Protein AF-A0A9N9W2A9-F1 (afdb_monomer)

Solvent-accessible surface area (backbone atoms only — not comparable to full-atom values): 16210 Å² total; per-residue (Å²): 138,55,57,90,76,19,47,46,74,49,78,72,91,38,49,33,61,56,49,55,49,39,59,71,78,37,42,78,48,48,28,57,29,32,30,42,36,40,56,45,38,94,57,58,57,94,79,53,94,74,70,31,28,22,49,67,64,51,52,40,52,51,58,56,51,30,75,50,33,36,30,42,34,38,40,35,41,53,91,74,48,67,74,44,49,68,45,56,53,73,22,17,86,48,24,30,32,45,32,45,33,38,42,89,60,91,83,65,74,48,45,58,42,38,72,54,24,45,51,50,56,75,50,33,89,52,37,28,33,41,33,39,25,38,48,43,68,57,54,51,48,49,35,26,61,66,70,68,66,55,75,92,80,65,85,84,72,82,38,31,64,71,33,45,32,72,43,40,63,29,29,35,41,34,39,35,30,53,56,58,64,53,62,51,85,45,24,77,39,38,64,52,48,80,64,48,78,53,80,75,55,67,68,35,62,67,53,45,51,52,33,43,48,40,54,52,49,48,26,44,71,72,20,88,71,43,44,61,42,35,36,31,44,32,41,36,38,62,39,37,39,72,87,66,40,67,41,75,51,72,49,71,50,31,41,34,68,51,85,101,48,74,44,78,53,71,83,88,56,82,82,74,63,85,79,72,73,51,66,68,56,56,60,54,54,54,50,54,54,53,54,54,57,68,71,76,114

Secondary structure (DSSP, 8-state):
--GGGTEEE--SS-HHHHHHHHHHH-HHHHTT--EEEEE--SS--TT-TT--S--HHHHHHHHHH-S--SEEEEES--GGGGGGHHHHHHTTTT--EEEE-----TT---PPPHHHHHHHHHH-TT--EEEEEEEHHHHHHHHHHHHT---TTS--PPPHHHHHTT-TT--EEEEEEE--SS-BTTBS--PPPTTS-SPPPPP-HHHHHHHHHHHHHHHHHH-TT----EEEEEEEEEEEEGGGEEEEEEEEEEEEEETTEEEEES-SS----S----HHHHHHHHHHHHHHHTT--

Sequence (297 aa):
MDLGSGTVNFYGSCPGGLMKKLLRENFEQVQKIKSLQTTYAKDALYGCLYGCGGDLSIANNFISAIDSLDKLSINNFEKDVSMLWPVIYRHAQSLKSLSLHSTPEYYNFITVTPAIARRIVAGFPHLTHLTVDISAREAERLFEEATGSSDRGQPQESTAIDELVKMDRLKEIRLAVNLDDKASAFAGENKYDVMGSKSFPNVNVENTLVLARAIFNKFREVSAQSSLEKVAIRFSRHCFSDRFQYDIVMTTISVVKDGPDFKTEGDGRWDWDPERVSMGLWNQIVQADSEITRRAD

pLDDT: mean 74.16, std 19.87, range [29.28, 97.88]

Organism: NCBI:txid160324

Radius of gyration: 20.64 Å; Cα contacts (8 Å, |Δi|>4): 521; chains: 1; bounding box: 42×66×55 Å

Structure (mmCIF, N/CA/C/O backbone):
data_AF-A0A9N9W2A9-F1
#
_entry.id   AF-A0A9N9W2A9-F1
#
loop_
_atom_site.group_PDB
_atom_site.id
_atom_site.type_symbol
_atom_site.label_atom_id
_atom_site.label_alt_id
_atom_site.label_comp_id
_atom_site.label_asym_id
_atom_site.label_entity_id
_atom_site.label_seq_id
_atom_site.pdbx_PDB_ins_code
_atom_site.Cartn_x
_atom_site.Cartn_y
_atom_site.Cartn_z
_atom_site.occupancy
_atom_site.B_iso_or_equiv
_atom_site.auth_seq_id
_atom_site.auth_comp_id
_atom_site.auth_asym_id
_atom_site.auth_atom_id
_atom_site.pdbx_PDB_model_num
ATOM 1 N N . MET A 1 1 ? 6.982 -12.035 20.136 1.00 59.03 1 MET A N 1
ATOM 2 C CA . MET A 1 1 ? 5.796 -11.252 19.734 1.00 59.03 1 MET A CA 1
ATOM 3 C C . MET A 1 1 ? 5.212 -10.643 20.993 1.00 59.03 1 MET A C 1
ATOM 5 O O . MET A 1 1 ? 4.862 -11.404 21.886 1.00 59.03 1 MET A O 1
ATOM 9 N N . ASP A 1 2 ? 5.192 -9.316 21.101 1.00 64.75 2 ASP A N 1
ATOM 10 C CA . ASP A 1 2 ? 4.672 -8.607 22.276 1.00 64.75 2 ASP A CA 1
ATOM 11 C C . ASP A 1 2 ? 3.281 -8.032 21.975 1.00 64.75 2 ASP A C 1
ATOM 13 O O . ASP A 1 2 ? 3.154 -6.997 21.320 1.00 64.75 2 ASP A O 1
ATOM 17 N N . LEU A 1 3 ? 2.236 -8.715 22.451 1.00 70.38 3 LEU A N 1
ATOM 18 C CA . LEU A 1 3 ? 0.846 -8.266 22.309 1.00 70.38 3 LEU A CA 1
ATOM 19 C C . LEU A 1 3 ? 0.540 -7.027 23.164 1.00 70.38 3 LEU A C 1
A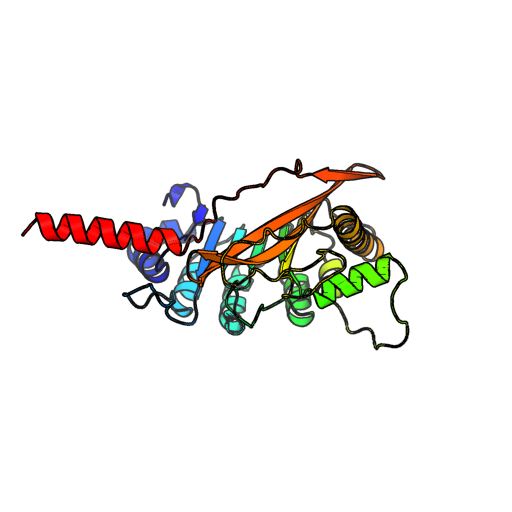TOM 21 O O . LEU A 1 3 ? -0.384 -6.286 22.838 1.00 70.38 3 LEU A O 1
ATOM 25 N N . GLY A 1 4 ? 1.312 -6.781 24.231 1.00 60.41 4 GLY A N 1
ATOM 26 C CA . GLY A 1 4 ? 1.120 -5.638 25.127 1.00 60.41 4 GLY A CA 1
ATOM 27 C C . GLY A 1 4 ? 1.387 -4.298 24.442 1.00 60.41 4 GLY A C 1
ATOM 28 O O . GLY A 1 4 ? 0.799 -3.286 24.813 1.00 60.41 4 GLY A O 1
ATOM 29 N N . SER A 1 5 ? 2.202 -4.308 23.383 1.00 72.50 5 SER A N 1
ATOM 30 C CA . SER A 1 5 ? 2.467 -3.145 22.529 1.00 72.50 5 SER A CA 1
ATOM 31 C C . SER A 1 5 ? 1.292 -2.756 21.615 1.00 72.50 5 SER A C 1
ATOM 33 O O . SER A 1 5 ? 1.337 -1.716 20.957 1.00 72.50 5 SER A O 1
ATOM 35 N N . GLY A 1 6 ? 0.268 -3.613 21.495 1.00 79.62 6 GLY A N 1
ATOM 36 C CA . GLY A 1 6 ? -0.809 -3.463 20.515 1.00 79.62 6 GLY A CA 1
ATOM 37 C C . GLY A 1 6 ? -0.354 -3.614 19.056 1.00 79.62 6 GLY A C 1
ATOM 38 O O . GLY A 1 6 ? -1.163 -3.413 18.152 1.00 79.62 6 GLY A O 1
ATOM 39 N N . THR A 1 7 ? 0.911 -3.966 18.801 1.00 84.56 7 THR A N 1
ATOM 40 C CA . THR A 1 7 ? 1.465 -4.166 17.458 1.00 84.56 7 THR A CA 1
ATOM 41 C C . THR A 1 7 ? 1.845 -5.623 17.258 1.00 84.56 7 THR A C 1
ATOM 43 O O . THR A 1 7 ? 2.655 -6.184 17.992 1.00 84.56 7 THR A O 1
ATOM 46 N N . VAL A 1 8 ? 1.273 -6.241 16.231 1.00 81.81 8 VAL A N 1
ATOM 47 C CA . VAL A 1 8 ? 1.511 -7.640 15.892 1.00 81.81 8 VAL A CA 1
ATOM 48 C C . VAL A 1 8 ? 1.980 -7.739 14.457 1.00 81.81 8 VAL A C 1
ATOM 50 O O . VAL A 1 8 ? 1.336 -7.224 13.546 1.00 81.81 8 VAL A O 1
ATOM 53 N N . ASN A 1 9 ? 3.101 -8.428 14.271 1.00 81.00 9 ASN A N 1
ATOM 54 C CA . ASN A 1 9 ? 3.661 -8.691 12.961 1.00 81.00 9 ASN A CA 1
ATOM 55 C C . ASN A 1 9 ? 3.896 -10.186 12.780 1.00 81.00 9 ASN A C 1
ATOM 57 O O . ASN A 1 9 ? 4.639 -10.808 13.544 1.00 81.00 9 ASN A O 1
ATOM 61 N N . PHE A 1 10 ? 3.239 -10.753 11.778 1.00 77.62 10 PHE A N 1
ATOM 62 C CA . PHE A 1 10 ? 3.426 -12.130 11.365 1.00 77.62 10 PHE A CA 1
ATOM 63 C C . PHE A 1 10 ? 4.364 -12.174 10.148 1.00 77.62 10 PHE A C 1
ATOM 65 O O . PHE A 1 10 ? 3.904 -12.283 9.010 1.00 77.62 10 PHE A O 1
ATOM 72 N N . TYR A 1 11 ? 5.675 -12.089 10.403 1.00 62.94 11 TYR A N 1
ATOM 73 C CA . TYR A 1 11 ? 6.714 -12.411 9.420 1.00 62.94 11 TYR A CA 1
ATOM 74 C C . TYR A 1 11 ? 7.122 -13.880 9.537 1.00 62.94 11 TYR A C 1
ATOM 76 O O . TYR A 1 11 ? 7.295 -14.397 10.642 1.00 62.94 11 TYR A O 1
ATOM 84 N N . GLY A 1 12 ? 7.344 -14.533 8.399 1.00 57.00 12 GLY A N 1
ATOM 85 C CA . GLY A 1 12 ? 7.853 -15.899 8.368 1.00 57.00 12 GLY A CA 1
ATOM 86 C C . GLY A 1 12 ? 6.776 -16.976 8.472 1.00 57.00 12 GLY A C 1
ATOM 87 O O . GLY A 1 12 ? 5.570 -16.732 8.434 1.00 57.00 12 GLY A O 1
ATOM 88 N N . SER A 1 13 ? 7.256 -18.211 8.484 1.00 52.03 13 SER A N 1
ATOM 89 C CA . SER A 1 13 ? 6.518 -19.392 8.086 1.00 52.03 13 SER A CA 1
ATOM 90 C C . SER A 1 13 ? 5.324 -19.706 8.986 1.00 52.03 13 SER A C 1
ATOM 92 O O . SER A 1 13 ? 5.441 -19.977 10.178 1.00 52.03 13 SER A O 1
ATOM 94 N N . CYS A 1 14 ? 4.162 -19.767 8.332 1.00 62.81 14 CYS A N 1
ATOM 95 C CA . CYS A 1 14 ? 2.970 -20.446 8.810 1.00 62.81 14 CYS A CA 1
ATOM 96 C C . CYS A 1 14 ? 2.126 -19.665 9.883 1.00 62.81 14 CYS A C 1
ATOM 98 O O . CYS A 1 14 ? 1.808 -20.191 10.956 1.00 62.81 14 CYS A O 1
ATOM 100 N N . PRO A 1 15 ? 1.674 -18.417 9.595 1.00 74.50 15 PRO A N 1
ATOM 101 C CA . PRO A 1 15 ? 1.038 -17.508 10.569 1.00 74.50 15 PRO A CA 1
ATOM 102 C C . PRO A 1 15 ? -0.313 -17.987 11.122 1.00 74.50 15 PRO A C 1
ATOM 104 O O . PRO A 1 15 ? -0.688 -17.633 12.242 1.00 74.50 15 PRO A O 1
ATOM 107 N N . GLY A 1 16 ? -1.031 -18.839 10.383 1.00 80.00 16 GLY A N 1
ATOM 108 C CA . GLY A 1 16 ? -2.336 -19.356 10.804 1.00 80.00 16 GLY A CA 1
ATOM 109 C C . GLY A 1 16 ? -2.290 -20.172 12.102 1.00 80.00 16 GLY A C 1
ATOM 110 O O . GLY A 1 16 ? -3.216 -20.094 12.910 1.00 80.00 16 GLY A O 1
ATOM 111 N N . GLY A 1 17 ? -1.209 -20.921 12.347 1.00 80.75 17 GLY A N 1
ATOM 112 C CA . GLY A 1 17 ? -1.042 -21.684 13.588 1.00 80.75 17 GLY A CA 1
ATOM 113 C C . GLY A 1 17 ? -0.926 -20.772 14.810 1.00 80.75 17 GLY A C 1
ATOM 114 O O . GLY A 1 17 ? -1.617 -20.972 15.812 1.00 80.75 17 GLY A O 1
ATOM 115 N N . LEU A 1 18 ? -0.115 -19.716 14.697 1.00 84.06 18 LEU A N 1
ATOM 116 C CA . LEU A 1 18 ? 0.056 -18.733 15.762 1.00 84.06 18 LEU A CA 1
ATOM 117 C C . LEU A 1 18 ? -1.226 -17.924 15.992 1.00 84.06 18 LEU A C 1
ATOM 119 O O . LEU A 1 18 ? -1.635 -17.763 17.137 1.00 84.06 18 LEU A O 1
ATOM 123 N N . MET A 1 19 ? -1.909 -17.490 14.929 1.00 88.50 19 MET A N 1
ATOM 124 C CA . MET A 1 19 ? -3.212 -16.822 15.034 1.00 88.50 19 MET A CA 1
ATOM 125 C C . MET A 1 19 ? -4.248 -17.683 15.770 1.00 88.50 19 MET A C 1
ATOM 127 O O . MET A 1 19 ? -4.900 -17.201 16.694 1.00 88.50 19 MET A O 1
ATOM 131 N N . LYS A 1 20 ? -4.367 -18.972 15.416 1.00 88.69 20 LYS A N 1
ATOM 132 C CA . LYS A 1 20 ? -5.247 -19.931 16.110 1.00 88.69 20 LYS A CA 1
ATOM 133 C C . LYS A 1 20 ? -4.905 -20.050 17.594 1.00 88.69 20 LYS A C 1
ATOM 135 O O . LYS A 1 20 ? -5.808 -20.056 18.428 1.00 88.69 20 LYS A O 1
ATOM 140 N N . LYS A 1 21 ? -3.613 -20.157 17.919 1.00 88.38 21 LYS A N 1
ATOM 141 C CA . LYS A 1 21 ? -3.137 -20.255 19.303 1.00 88.38 21 LYS A CA 1
ATOM 142 C C . LYS A 1 21 ? -3.491 -18.998 20.098 1.00 88.38 21 LYS A C 1
ATOM 144 O O . LYS A 1 21 ? -4.097 -19.101 21.157 1.00 88.38 21 LYS A O 1
ATOM 149 N N . LEU A 1 22 ? -3.200 -17.822 19.546 1.00 90.44 22 LEU A N 1
ATOM 150 C CA . LEU A 1 22 ? -3.491 -16.529 20.165 1.00 90.44 22 LEU A CA 1
ATOM 151 C C . LEU A 1 22 ? -4.988 -16.308 20.402 1.00 90.44 22 LEU A C 1
ATOM 153 O O . LEU A 1 22 ? -5.369 -15.836 21.469 1.00 90.44 22 LEU A O 1
ATOM 157 N N . LEU A 1 23 ? -5.843 -16.704 19.456 1.00 92.00 23 LEU A N 1
ATOM 158 C CA . LEU A 1 23 ? -7.298 -16.647 19.634 1.00 92.00 23 LEU A CA 1
ATOM 159 C C . LEU A 1 23 ? -7.790 -17.526 20.788 1.00 92.00 23 LEU A C 1
ATOM 161 O O . LEU A 1 23 ? -8.781 -17.188 21.424 1.00 92.00 23 LEU A O 1
ATOM 165 N N . ARG A 1 24 ? -7.117 -18.650 21.053 1.00 93.12 24 ARG A N 1
ATOM 166 C CA . ARG A 1 24 ? -7.485 -19.578 22.128 1.00 93.12 24 ARG A CA 1
ATOM 167 C C . ARG A 1 24 ? -6.932 -19.148 23.483 1.00 93.12 24 ARG A C 1
ATOM 169 O O . ARG A 1 24 ? -7.632 -19.245 24.482 1.00 93.12 24 ARG A O 1
ATOM 176 N N . GLU A 1 25 ? -5.671 -18.735 23.517 1.00 93.06 25 GLU A N 1
ATOM 177 C CA . GLU A 1 25 ? -4.908 -18.565 24.758 1.00 93.06 25 GLU A CA 1
ATOM 178 C C . GLU A 1 25 ? -4.824 -17.101 25.213 1.00 93.06 25 GLU A C 1
ATOM 180 O O . GLU A 1 25 ? -4.606 -16.834 26.391 1.00 93.06 25 GLU A O 1
ATOM 185 N N . ASN A 1 26 ? -5.012 -16.138 24.305 1.00 93.75 26 ASN A N 1
ATOM 186 C CA . ASN A 1 26 ? -4.792 -14.714 24.565 1.00 93.75 26 ASN A CA 1
ATOM 187 C C . ASN A 1 26 ? -5.879 -13.823 23.939 1.00 93.75 26 ASN A C 1
ATOM 189 O O . ASN A 1 26 ? -5.587 -12.705 23.512 1.00 93.75 26 ASN A O 1
ATOM 193 N N . PHE A 1 27 ? -7.128 -14.297 23.891 1.00 94.25 27 PHE A N 1
ATOM 194 C CA . PHE A 1 27 ? -8.235 -13.612 23.213 1.00 94.25 27 PHE A CA 1
ATOM 195 C C . PHE A 1 27 ? -8.391 -12.137 23.624 1.00 94.25 27 PHE A C 1
ATOM 197 O O . PHE A 1 27 ? -8.423 -11.262 22.764 1.00 94.25 27 PHE A O 1
ATOM 204 N N . GLU A 1 28 ? -8.373 -11.835 24.927 1.00 93.94 28 GLU A N 1
ATOM 205 C CA . GLU A 1 28 ? -8.491 -10.455 25.430 1.00 93.94 28 GLU A CA 1
ATOM 206 C C . GLU A 1 28 ? -7.363 -9.527 24.950 1.00 93.94 28 GLU A C 1
ATOM 208 O O . GLU A 1 28 ? -7.552 -8.317 24.839 1.00 93.94 28 GLU A O 1
ATOM 213 N N . GLN A 1 29 ? -6.171 -10.071 24.684 1.00 92.44 29 GLN A N 1
ATOM 214 C CA . GLN A 1 29 ? -5.055 -9.299 24.134 1.00 92.44 29 GLN A CA 1
ATOM 215 C C . GLN A 1 29 ? -5.186 -9.133 22.620 1.00 92.44 29 GLN A C 1
ATOM 217 O O . GLN A 1 29 ? -4.851 -8.075 22.096 1.00 92.44 29 GLN A O 1
ATOM 222 N N . VAL A 1 30 ? -5.727 -10.138 21.919 1.00 94.50 30 VAL A N 1
ATOM 223 C CA . VAL A 1 30 ? -6.055 -10.030 20.488 1.00 94.50 30 VAL A CA 1
ATOM 224 C C . VAL A 1 30 ? -7.047 -8.890 20.251 1.00 94.50 30 VAL A C 1
ATOM 226 O O . VAL A 1 30 ? -6.826 -8.071 19.362 1.00 94.50 30 VAL A O 1
ATOM 229 N N . GLN A 1 31 ? -8.072 -8.760 21.096 1.00 95.19 31 GLN A N 1
ATOM 230 C CA . GLN A 1 31 ? -9.051 -7.667 21.018 1.00 95.19 31 GLN A CA 1
ATOM 231 C C . GLN A 1 31 ? -8.417 -6.267 21.076 1.00 95.19 31 GLN A C 1
ATOM 233 O O . GLN A 1 31 ? -8.925 -5.326 20.465 1.00 95.19 31 GLN A O 1
ATOM 238 N N . LYS A 1 32 ? -7.276 -6.138 21.768 1.00 95.19 32 LYS A N 1
ATOM 239 C CA . LYS A 1 32 ? -6.561 -4.875 22.006 1.00 95.19 32 LYS A CA 1
ATOM 240 C C . LYS A 1 32 ? -5.516 -4.538 20.938 1.00 95.19 32 LYS A C 1
ATOM 242 O O . LYS A 1 32 ? -4.898 -3.477 21.028 1.00 95.19 32 LYS A O 1
ATOM 247 N N . ILE A 1 33 ? -5.307 -5.395 19.935 1.00 95.31 33 ILE A N 1
ATOM 248 C CA . ILE A 1 33 ? -4.370 -5.120 18.837 1.00 95.31 33 ILE A CA 1
ATOM 249 C C . ILE A 1 33 ? -4.811 -3.851 18.093 1.00 95.31 33 ILE A C 1
ATOM 251 O O . ILE A 1 33 ? -5.959 -3.715 17.685 1.00 95.31 33 ILE A O 1
ATOM 255 N N . LYS A 1 34 ? -3.875 -2.923 17.887 1.00 95.19 34 LYS A N 1
ATOM 256 C CA . LYS A 1 34 ? -4.067 -1.670 17.142 1.00 95.19 34 LYS A CA 1
ATOM 257 C C . LYS A 1 34 ? -3.354 -1.651 15.801 1.00 95.19 34 LYS A C 1
ATOM 259 O O . LYS A 1 34 ? -3.806 -0.963 14.889 1.00 95.19 34 LYS A O 1
ATOM 264 N N . SER A 1 35 ? -2.279 -2.414 15.659 1.00 94.62 35 SER A N 1
ATOM 265 C CA . SER A 1 35 ? -1.526 -2.533 14.418 1.00 94.62 35 SER A CA 1
ATOM 266 C C . SER A 1 35 ? -1.301 -3.999 14.096 1.00 94.62 35 SER A C 1
ATOM 268 O O . SER A 1 35 ? -0.701 -4.719 14.890 1.00 94.62 35 SER A O 1
ATOM 270 N N . LEU A 1 36 ? -1.759 -4.432 12.927 1.00 91.94 36 LEU A N 1
ATOM 271 C CA . LEU A 1 36 ? -1.596 -5.797 12.448 1.00 91.94 36 LEU A CA 1
ATOM 272 C C . LEU A 1 36 ? -0.890 -5.784 11.099 1.00 91.94 36 LEU A C 1
ATOM 274 O O . LEU A 1 36 ? -1.379 -5.178 10.150 1.00 91.94 36 LEU A O 1
ATOM 278 N N . GLN A 1 37 ? 0.217 -6.509 11.012 1.00 88.62 37 GLN A N 1
ATOM 279 C CA . GLN A 1 37 ? 0.820 -6.910 9.753 1.00 88.62 37 GLN A CA 1
ATOM 280 C C . GLN A 1 37 ? 0.779 -8.425 9.623 1.00 88.62 37 GLN A C 1
ATOM 282 O O . GLN A 1 37 ? 1.097 -9.161 10.561 1.00 88.62 37 GLN A O 1
ATOM 287 N N . THR A 1 38 ? 0.360 -8.897 8.459 1.00 83.12 38 THR A N 1
ATOM 288 C CA . THR A 1 38 ? 0.141 -10.315 8.216 1.00 83.12 38 THR A CA 1
ATOM 289 C C . THR A 1 38 ? 0.341 -10.666 6.753 1.00 83.12 38 THR A C 1
ATOM 291 O O . THR A 1 38 ? 0.241 -9.807 5.886 1.00 83.12 38 THR A O 1
ATOM 294 N N . THR A 1 39 ? 0.649 -11.933 6.497 1.00 75.81 39 THR A N 1
ATOM 295 C CA . THR A 1 39 ? 0.890 -12.487 5.167 1.00 75.81 39 THR A CA 1
ATOM 296 C C . THR A 1 39 ? 0.005 -13.710 4.994 1.00 75.81 39 THR A C 1
ATOM 298 O O . THR A 1 39 ? -0.109 -14.520 5.918 1.00 75.81 39 THR A O 1
ATOM 301 N N . TYR A 1 40 ? -0.587 -13.872 3.815 1.00 70.88 40 TYR A N 1
ATOM 302 C CA . TYR A 1 40 ? -1.332 -15.076 3.454 1.00 70.88 40 TYR A CA 1
ATOM 303 C C . TYR A 1 40 ? -0.743 -15.688 2.186 1.00 70.88 40 TYR A C 1
ATOM 305 O O . TYR A 1 40 ? -0.067 -15.021 1.418 1.00 70.88 40 TYR A O 1
ATOM 313 N N . ALA A 1 41 ? -0.944 -16.979 1.991 1.00 60.25 41 ALA A N 1
ATOM 314 C CA . ALA A 1 41 ? -0.648 -17.636 0.727 1.00 60.25 41 ALA A CA 1
ATOM 315 C C . ALA A 1 41 ? -1.817 -18.576 0.479 1.00 60.25 41 ALA A C 1
ATOM 317 O O . ALA A 1 41 ? -2.196 -19.326 1.389 1.00 60.25 41 ALA A O 1
ATOM 318 N N . LYS A 1 42 ? -2.441 -18.470 -0.695 1.00 57.03 42 LYS A N 1
ATOM 319 C CA . LYS A 1 42 ? -3.548 -19.353 -1.067 1.00 57.03 42 LYS A CA 1
ATOM 320 C C . LYS A 1 42 ? -3.072 -20.796 -1.182 1.00 57.03 42 LYS A C 1
ATOM 322 O O . LYS A 1 42 ? -3.715 -21.703 -0.655 1.00 57.03 42 LYS A O 1
ATOM 327 N N . ASP A 1 43 ? -1.927 -20.975 -1.825 1.00 54.41 43 ASP A N 1
ATOM 328 C CA . ASP A 1 43 ? -1.282 -22.265 -1.971 1.00 54.41 43 ASP A CA 1
ATOM 329 C C . ASP A 1 43 ? -0.242 -22.453 -0.864 1.00 54.41 43 ASP A C 1
ATOM 331 O O . ASP A 1 43 ? 0.375 -21.503 -0.375 1.00 54.41 43 ASP A O 1
ATOM 335 N N . ALA A 1 44 ? -0.052 -23.699 -0.424 1.00 52.56 44 ALA A N 1
ATOM 336 C CA . ALA A 1 44 ? 1.082 -24.021 0.425 1.00 52.56 44 ALA A CA 1
ATOM 337 C C . ALA A 1 44 ? 2.348 -23.727 -0.385 1.00 52.56 44 ALA A C 1
ATOM 339 O O . ALA A 1 44 ? 2.729 -24.526 -1.237 1.00 52.56 44 ALA A O 1
ATOM 340 N N . LEU A 1 45 ? 2.963 -22.566 -0.137 1.00 50.44 45 LEU A N 1
ATOM 341 C CA . LEU A 1 45 ? 4.286 -22.212 -0.641 1.00 50.44 45 LEU A CA 1
ATOM 342 C C . LEU A 1 45 ? 5.175 -23.458 -0.598 1.00 50.44 45 LEU A C 1
ATOM 344 O O . LEU A 1 45 ? 5.316 -24.061 0.475 1.00 50.44 45 LEU A O 1
ATOM 348 N N . TYR A 1 46 ? 5.731 -23.846 -1.751 1.00 40.31 46 TYR A N 1
ATOM 349 C CA . TYR A 1 46 ? 6.722 -24.917 -1.876 1.00 40.31 46 TYR A CA 1
ATOM 350 C C . TYR A 1 46 ? 7.852 -24.640 -0.866 1.00 40.31 46 TYR A C 1
ATOM 352 O O . TYR A 1 46 ? 8.736 -23.831 -1.126 1.00 40.31 46 TYR A O 1
ATOM 360 N N . GLY A 1 47 ? 7.778 -25.240 0.329 1.00 45.81 47 GLY A N 1
ATOM 361 C CA . GLY A 1 47 ? 8.701 -24.953 1.435 1.00 45.81 47 GLY A CA 1
ATOM 362 C C . GLY A 1 47 ? 8.112 -24.959 2.855 1.00 45.81 47 GLY A C 1
ATOM 363 O O . GLY A 1 47 ? 8.803 -25.416 3.762 1.00 45.81 47 GLY A O 1
ATOM 364 N N . CYS A 1 48 ? 6.853 -24.556 3.110 1.00 46.34 48 CYS A N 1
ATOM 365 C CA . CYS A 1 48 ? 6.247 -24.831 4.437 1.00 46.34 48 CYS A CA 1
ATOM 366 C C . CYS A 1 48 ? 5.762 -26.295 4.404 1.00 46.34 48 CYS A C 1
ATOM 368 O O . CYS A 1 48 ? 4.638 -26.581 3.990 1.00 46.34 48 CYS A O 1
ATOM 370 N N . LEU A 1 49 ? 6.595 -27.216 4.901 1.00 40.88 49 LEU A N 1
ATOM 371 C CA . LEU A 1 49 ? 6.311 -28.655 5.077 1.00 40.88 49 LEU A CA 1
ATOM 372 C C . LEU A 1 49 ? 5.050 -28.974 5.920 1.00 40.88 49 LEU A C 1
ATOM 374 O O . LEU A 1 49 ? 4.705 -30.139 6.084 1.00 40.88 49 LEU A O 1
ATOM 378 N N . TYR A 1 50 ? 4.346 -27.962 6.439 1.00 44.78 50 TYR A N 1
ATOM 379 C CA . TYR A 1 50 ? 3.274 -28.100 7.428 1.00 44.78 50 TYR A CA 1
ATOM 380 C C . TYR A 1 50 ? 1.899 -27.530 7.013 1.00 44.78 50 TYR A C 1
ATOM 382 O O . TYR A 1 50 ? 1.043 -27.356 7.876 1.00 44.78 50 TYR A O 1
ATOM 390 N N . GLY A 1 51 ? 1.643 -27.241 5.727 1.00 44.75 51 GLY A N 1
ATOM 391 C CA . GLY A 1 51 ? 0.310 -26.776 5.287 1.00 44.75 51 GLY A CA 1
ATOM 392 C C . GLY A 1 51 ? -0.054 -25.384 5.819 1.00 44.75 51 GLY A C 1
ATOM 393 O O . GLY A 1 51 ? -0.948 -25.201 6.641 1.00 44.75 51 GLY A O 1
ATOM 394 N N . CYS A 1 52 ? 0.690 -24.388 5.358 1.00 49.25 52 CYS A N 1
ATOM 395 C CA . CYS A 1 52 ? 0.909 -23.162 6.120 1.00 49.25 52 CYS A CA 1
ATOM 396 C C . CYS A 1 52 ? 0.482 -21.883 5.430 1.00 49.25 52 CYS A C 1
ATOM 398 O O . CYS A 1 52 ? 0.775 -20.788 5.923 1.00 49.25 52 CYS A O 1
ATOM 400 N N . GLY A 1 53 ? -0.248 -22.038 4.327 1.00 50.06 53 GLY A N 1
ATOM 401 C CA . GLY A 1 53 ? -1.259 -21.058 3.988 1.00 50.06 53 GLY A CA 1
ATOM 402 C C . GLY A 1 53 ? -2.096 -20.869 5.245 1.00 50.06 53 GLY A C 1
ATOM 403 O O . GLY A 1 53 ? -2.747 -21.801 5.721 1.00 50.06 53 GLY A O 1
ATOM 404 N N . GLY A 1 54 ? -1.963 -19.703 5.877 1.00 56.78 54 GLY A N 1
ATOM 405 C CA . GLY A 1 54 ? -2.856 -19.323 6.954 1.00 56.78 54 GLY A CA 1
ATOM 406 C C . GLY A 1 54 ? -4.236 -19.295 6.334 1.00 56.78 54 GLY A C 1
ATOM 407 O O . GLY A 1 54 ? -4.539 -18.340 5.629 1.00 56.78 54 GLY A O 1
ATOM 408 N N . ASP A 1 55 ? -4.991 -20.382 6.520 1.00 72.12 55 ASP A N 1
ATOM 409 C CA . ASP A 1 55 ? -6.339 -20.557 5.995 1.00 72.12 55 ASP A CA 1
ATOM 410 C C . ASP A 1 55 ? -7.060 -19.219 6.133 1.00 72.12 55 ASP A C 1
ATOM 412 O O . ASP A 1 55 ? -7.098 -18.625 7.214 1.00 72.12 55 ASP A O 1
ATOM 416 N N . LEU A 1 56 ? -7.522 -18.692 5.003 1.00 78.94 56 LEU A N 1
ATOM 417 C CA . LEU A 1 56 ? -8.075 -17.350 4.891 1.00 78.94 56 LEU A CA 1
ATOM 418 C C . LEU A 1 56 ? -9.251 -17.158 5.875 1.00 78.94 56 LEU A C 1
ATOM 420 O O . LEU A 1 56 ? -9.534 -16.041 6.304 1.00 78.94 56 LEU A O 1
ATOM 424 N N . SER A 1 57 ? -9.873 -18.252 6.335 1.00 83.88 57 SER A N 1
ATOM 425 C CA . SER A 1 57 ? -10.829 -18.247 7.445 1.00 83.88 57 SER A CA 1
ATOM 426 C C . SER A 1 57 ? -10.202 -17.917 8.810 1.00 83.88 57 SER A C 1
ATOM 428 O O . SER A 1 57 ? -10.795 -17.177 9.590 1.00 83.88 57 SER A O 1
ATOM 430 N N . ILE A 1 58 ? -8.993 -18.398 9.113 1.00 86.12 58 ILE A N 1
ATOM 431 C CA . ILE A 1 58 ? -8.237 -18.072 10.334 1.00 86.12 58 ILE A CA 1
ATOM 432 C C . ILE A 1 58 ? -7.889 -16.596 10.343 1.00 86.12 58 ILE A C 1
ATOM 434 O O . ILE A 1 58 ? -8.113 -15.926 11.345 1.00 86.12 58 ILE A O 1
ATOM 438 N N . ALA A 1 59 ? -7.362 -16.104 9.224 1.00 86.81 59 ALA A N 1
ATOM 439 C CA . ALA A 1 59 ? -7.084 -14.696 8.999 1.00 86.81 59 ALA A CA 1
ATOM 440 C C . ALA A 1 59 ? -8.321 -13.843 9.281 1.00 86.81 59 ALA A C 1
ATOM 442 O O . ALA A 1 59 ? -8.298 -12.936 10.112 1.00 86.81 59 ALA A O 1
ATOM 443 N N . ASN A 1 60 ? -9.429 -14.207 8.636 1.00 89.81 60 ASN A N 1
ATOM 444 C CA . ASN A 1 60 ? -10.709 -13.546 8.792 1.00 89.81 60 ASN A CA 1
ATOM 445 C C . ASN A 1 60 ? -11.180 -13.549 10.253 1.00 89.81 60 ASN A C 1
ATOM 447 O O . ASN A 1 60 ? -11.564 -12.504 10.775 1.00 89.81 60 ASN A O 1
ATOM 451 N N . ASN A 1 61 ? -11.106 -14.691 10.937 1.00 91.31 61 ASN A N 1
ATOM 452 C CA . ASN A 1 61 ? -11.500 -14.816 12.341 1.00 91.31 61 ASN A CA 1
ATOM 453 C C . ASN A 1 61 ? -10.590 -14.000 13.263 1.00 91.31 61 ASN A C 1
ATOM 455 O O . ASN A 1 61 ? -11.078 -13.357 14.188 1.00 91.31 61 ASN A O 1
ATOM 459 N N . PHE A 1 62 ? -9.283 -13.986 12.994 1.00 93.00 62 PHE A N 1
ATOM 460 C CA . PHE A 1 62 ? -8.308 -13.233 13.772 1.00 93.00 62 PHE A CA 1
ATOM 461 C C . PHE A 1 62 ? -8.546 -11.730 13.653 1.00 93.00 62 PHE A C 1
ATOM 463 O O . PHE A 1 62 ? -8.700 -11.057 14.666 1.00 93.00 62 PHE A O 1
ATOM 470 N N . ILE A 1 63 ? -8.661 -11.206 12.429 1.00 93.69 63 ILE A N 1
ATOM 471 C CA . ILE A 1 63 ? -8.941 -9.781 12.196 1.00 93.69 63 ILE A CA 1
ATOM 472 C C . ILE A 1 63 ? -10.328 -9.410 12.755 1.00 93.69 63 ILE A C 1
ATOM 474 O O . ILE A 1 63 ? -10.506 -8.312 13.279 1.00 93.69 63 ILE A O 1
ATOM 478 N N . SER A 1 64 ? -11.303 -10.327 12.700 1.00 94.62 64 SER A N 1
ATOM 479 C CA . SER A 1 64 ? -12.652 -10.119 13.254 1.00 94.62 64 SER A CA 1
ATOM 480 C C . SER A 1 64 ? -12.673 -10.071 14.778 1.00 94.62 64 SER A C 1
ATOM 482 O O . SER A 1 64 ? -13.582 -9.475 15.350 1.00 94.62 64 SER A O 1
ATOM 484 N N . ALA A 1 65 ? -11.723 -10.730 15.439 1.00 96.19 65 ALA A N 1
ATOM 485 C CA . ALA A 1 65 ? -11.623 -10.734 16.891 1.00 96.19 65 ALA A CA 1
ATOM 486 C C . ALA A 1 65 ? -11.022 -9.436 17.441 1.00 96.19 65 ALA A C 1
ATOM 488 O O . ALA A 1 65 ? -11.149 -9.178 18.627 1.00 96.19 65 ALA A O 1
ATOM 489 N N . ILE A 1 66 ? -10.379 -8.617 16.609 1.00 96.81 66 ILE A N 1
ATOM 490 C CA . ILE A 1 66 ? -9.853 -7.315 17.023 1.00 96.81 66 ILE A CA 1
ATOM 491 C C . ILE A 1 66 ? -11.033 -6.343 17.186 1.00 96.81 66 ILE A C 1
ATOM 493 O O . ILE A 1 66 ? -11.902 -6.277 16.314 1.00 96.81 66 ILE A O 1
ATOM 497 N N . ASP A 1 67 ? -11.082 -5.576 18.279 1.00 95.56 67 ASP A N 1
ATOM 498 C CA . ASP A 1 67 ? -12.211 -4.668 18.538 1.00 95.56 67 ASP A CA 1
ATOM 499 C C . ASP A 1 67 ? -12.161 -3.433 17.631 1.00 95.56 67 ASP A C 1
ATOM 501 O O . ASP A 1 67 ? -13.180 -2.973 17.118 1.00 95.56 67 ASP A O 1
ATOM 505 N N . SER A 1 68 ? -10.961 -2.883 17.444 1.00 95.31 68 SER A N 1
ATOM 506 C CA . SER A 1 68 ? -10.720 -1.703 16.619 1.00 95.31 68 SER A CA 1
ATOM 507 C C . SER A 1 68 ? -9.256 -1.648 16.206 1.00 95.31 68 SER A C 1
ATOM 509 O O . SER A 1 68 ? -8.374 -1.605 17.068 1.00 95.31 68 SER A O 1
ATOM 511 N N . LEU A 1 69 ? -9.026 -1.597 14.896 1.00 96.62 69 LEU A N 1
ATOM 512 C CA . LEU A 1 69 ? -7.706 -1.585 14.284 1.00 96.62 69 LEU A CA 1
ATOM 513 C C . LEU A 1 69 ? -7.371 -0.201 13.707 1.00 96.62 69 LEU A C 1
ATOM 515 O O . LEU A 1 69 ? -8.159 0.359 12.945 1.00 96.62 69 LEU A O 1
ATOM 519 N N . ASP A 1 70 ? -6.197 0.330 14.051 1.00 96.88 70 ASP A N 1
ATOM 520 C CA . ASP A 1 70 ? -5.680 1.611 13.550 1.00 96.88 70 ASP A CA 1
ATOM 521 C C . ASP A 1 70 ? -4.833 1.407 12.287 1.00 96.88 70 ASP A C 1
ATOM 523 O O . ASP A 1 70 ? -4.861 2.237 11.375 1.00 96.88 70 ASP A O 1
ATOM 527 N N . LYS A 1 71 ? -4.070 0.307 12.222 1.00 97.06 71 LYS A N 1
ATOM 528 C CA . LYS A 1 71 ? -3.191 -0.020 11.095 1.00 97.06 71 LYS A CA 1
ATOM 529 C C . LYS A 1 71 ? -3.359 -1.471 10.667 1.00 97.06 71 LYS A C 1
ATOM 531 O O . LYS A 1 71 ? -3.244 -2.378 11.490 1.00 97.06 71 LYS A O 1
ATOM 536 N N . LEU A 1 72 ? -3.564 -1.679 9.373 1.00 94.50 72 LEU A N 1
ATOM 537 C CA . LEU A 1 72 ? -3.600 -2.998 8.760 1.00 94.50 72 LEU A CA 1
ATOM 538 C C . LEU A 1 72 ? -2.629 -3.046 7.589 1.00 94.50 72 LEU A C 1
ATOM 540 O O . LEU A 1 72 ? -2.747 -2.246 6.666 1.00 94.50 72 LEU A O 1
ATOM 544 N N . SER A 1 73 ? -1.714 -4.006 7.616 1.00 90.56 73 SER A N 1
ATOM 545 C CA . SER A 1 73 ? -0.888 -4.374 6.474 1.00 90.56 73 SER A CA 1
ATOM 546 C C . SER A 1 73 ? -1.136 -5.835 6.123 1.00 90.56 73 SER A C 1
ATOM 548 O O . SER A 1 73 ? -0.953 -6.721 6.960 1.00 90.56 73 SER A O 1
ATOM 550 N N . ILE A 1 74 ? -1.596 -6.077 4.900 1.00 85.25 74 ILE A N 1
ATOM 551 C CA . ILE A 1 74 ? -1.768 -7.414 4.343 1.00 85.25 74 ILE A CA 1
ATOM 552 C C . ILE A 1 74 ? -0.764 -7.564 3.210 1.00 85.25 74 ILE A C 1
ATOM 554 O O . ILE A 1 74 ? -0.904 -6.964 2.142 1.00 85.25 74 ILE A O 1
ATOM 558 N N . ASN A 1 75 ? 0.232 -8.397 3.468 1.00 78.06 75 ASN A N 1
ATOM 559 C CA . ASN A 1 75 ? 1.162 -8.888 2.475 1.00 78.06 75 ASN A CA 1
ATOM 560 C C . ASN A 1 75 ? 0.512 -10.044 1.711 1.00 78.06 75 ASN A C 1
ATOM 562 O O . ASN A 1 75 ? -0.286 -10.796 2.282 1.00 78.06 75 ASN A O 1
ATOM 566 N N . ASN A 1 76 ? 0.875 -10.202 0.438 1.00 71.12 76 ASN A N 1
ATOM 567 C CA . ASN A 1 76 ? 0.346 -11.234 -0.453 1.00 71.12 76 ASN A CA 1
ATOM 568 C C . ASN A 1 76 ? -1.178 -11.144 -0.682 1.00 71.12 76 ASN A C 1
ATOM 570 O O . ASN A 1 76 ? -1.925 -12.118 -0.601 1.00 71.12 76 ASN A O 1
ATOM 574 N N . PHE A 1 77 ? -1.658 -9.937 -0.960 1.00 66.94 77 PHE A N 1
ATOM 575 C CA . PHE A 1 77 ? -3.036 -9.650 -1.317 1.00 66.94 77 PHE A CA 1
ATOM 576 C C . PHE A 1 77 ? -3.368 -10.229 -2.705 1.00 66.94 77 PHE A C 1
ATOM 578 O O . PHE A 1 77 ? -3.087 -9.630 -3.741 1.00 66.94 77 PHE A O 1
ATOM 585 N N . GLU A 1 78 ? -3.951 -11.427 -2.716 1.00 68.12 78 GLU A N 1
ATOM 586 C CA . GLU A 1 78 ? -4.368 -12.157 -3.915 1.00 68.12 78 GLU A CA 1
ATOM 587 C C . GLU A 1 78 ? -5.818 -11.848 -4.392 1.00 68.12 78 GLU A C 1
ATOM 589 O O . GLU A 1 78 ? -6.589 -11.117 -3.765 1.00 68.12 78 GLU A O 1
ATOM 594 N N . LYS A 1 79 ? -6.235 -12.441 -5.525 1.00 57.22 79 LYS A N 1
ATOM 595 C CA . LYS A 1 79 ? -7.515 -12.161 -6.216 1.00 57.22 79 LYS A CA 1
ATOM 596 C C . LYS A 1 79 ? -8.712 -12.599 -5.377 1.00 57.22 79 LYS A C 1
ATOM 598 O O . LYS A 1 79 ? -9.784 -11.999 -5.444 1.00 57.22 79 LYS A O 1
ATOM 603 N N . ASP A 1 80 ? -8.495 -13.621 -4.555 1.00 59.16 80 ASP A N 1
ATOM 604 C CA . ASP A 1 80 ? -9.508 -14.260 -3.718 1.00 59.16 80 ASP A CA 1
ATOM 605 C C . ASP A 1 80 ? -9.656 -13.585 -2.345 1.00 59.16 80 ASP A C 1
ATOM 607 O O . ASP A 1 80 ? -10.565 -13.908 -1.579 1.00 59.16 80 ASP A O 1
ATOM 611 N N . VAL A 1 81 ? -8.867 -12.537 -2.070 1.00 64.19 81 VAL A N 1
ATOM 612 C CA . VAL A 1 81 ? -8.935 -11.734 -0.835 1.00 64.19 81 VAL A CA 1
ATOM 613 C C . VAL A 1 81 ? -10.207 -10.874 -0.767 1.00 64.19 81 VAL A C 1
ATOM 615 O O . VAL A 1 81 ? -10.460 -10.163 0.206 1.00 64.19 81 VAL A O 1
ATOM 618 N N . SER A 1 82 ? -11.098 -11.028 -1.753 1.00 69.69 82 SER A N 1
ATOM 619 C CA . SER A 1 82 ? -12.489 -10.582 -1.680 1.00 69.69 82 SER A CA 1
ATOM 620 C C . SER A 1 82 ? -13.164 -10.923 -0.341 1.00 69.69 82 SER A C 1
ATOM 622 O O . SER A 1 82 ? -13.924 -10.114 0.191 1.00 69.69 82 SER A O 1
ATOM 624 N N . MET A 1 83 ? -12.811 -12.079 0.228 1.00 77.81 83 MET A N 1
ATOM 625 C CA . MET A 1 83 ? -13.294 -12.577 1.513 1.00 77.81 83 MET A CA 1
ATOM 626 C C . MET A 1 83 ? -12.789 -11.796 2.732 1.00 77.81 83 MET A C 1
ATOM 628 O O . MET A 1 83 ? -13.448 -11.844 3.766 1.00 77.81 83 MET A O 1
ATOM 632 N N . LEU A 1 84 ? -11.667 -11.069 2.643 1.00 84.94 84 LEU A N 1
ATOM 633 C CA . LEU A 1 84 ? -11.201 -10.229 3.751 1.00 84.94 84 LEU A CA 1
ATOM 634 C C . LEU A 1 84 ? -11.869 -8.851 3.757 1.00 84.94 84 LEU A C 1
ATOM 636 O O . LEU A 1 84 ? -11.937 -8.229 4.812 1.00 84.94 84 LEU A O 1
ATOM 640 N N . TRP A 1 85 ? -12.421 -8.364 2.639 1.00 88.50 85 TRP A N 1
ATOM 641 C CA . TRP A 1 85 ? -13.070 -7.044 2.623 1.00 88.50 85 TRP A CA 1
ATOM 642 C C . TRP A 1 85 ? -14.133 -6.863 3.712 1.00 88.50 85 TRP A C 1
ATOM 644 O O . TRP A 1 85 ? -14.072 -5.836 4.386 1.00 88.50 85 TRP A O 1
ATOM 654 N N . PRO A 1 86 ? -15.065 -7.810 3.953 1.00 90.62 86 PRO A N 1
ATOM 655 C CA . PRO A 1 86 ? -16.048 -7.672 5.026 1.00 90.62 86 PRO A CA 1
ATOM 656 C C . PRO A 1 86 ? -15.413 -7.433 6.400 1.00 90.62 86 PRO A 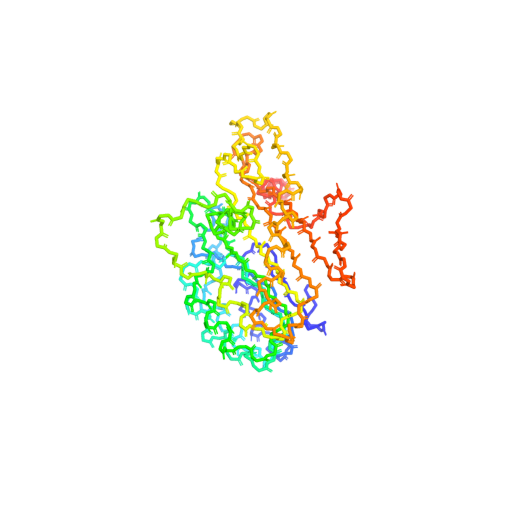C 1
ATOM 658 O O . PRO A 1 86 ? -15.872 -6.567 7.145 1.00 90.62 86 PRO A O 1
ATOM 661 N N . VAL A 1 87 ? -14.331 -8.149 6.726 1.00 92.06 87 VAL A N 1
ATOM 662 C CA . VAL A 1 87 ? -13.653 -7.979 8.015 1.00 92.06 87 VAL A CA 1
ATOM 663 C C . VAL A 1 87 ? -12.792 -6.717 8.060 1.00 92.06 87 VAL A C 1
ATOM 665 O O . VAL A 1 87 ? -12.750 -6.054 9.092 1.00 92.06 87 VAL A O 1
ATOM 668 N N . ILE A 1 88 ? -12.170 -6.311 6.951 1.00 93.00 88 ILE A N 1
ATOM 669 C CA . ILE A 1 88 ? -11.454 -5.030 6.875 1.00 93.00 88 ILE A CA 1
ATOM 670 C C . ILE A 1 88 ? -12.446 -3.874 7.092 1.00 93.00 88 ILE A C 1
ATOM 672 O O . ILE A 1 88 ? -12.167 -2.958 7.863 1.00 93.00 88 ILE A O 1
ATOM 676 N N . TYR A 1 89 ? -13.638 -3.939 6.488 1.00 93.94 89 TYR A N 1
ATOM 677 C CA . TYR A 1 89 ? -14.679 -2.918 6.645 1.00 93.94 89 TYR A CA 1
ATOM 678 C C . TYR A 1 89 ? -15.251 -2.817 8.054 1.00 93.94 89 TYR A C 1
ATOM 680 O O . TYR A 1 89 ? -15.707 -1.742 8.439 1.00 93.94 89 TYR A O 1
ATOM 688 N N . ARG A 1 90 ? -15.179 -3.876 8.862 1.00 95.50 90 ARG A N 1
ATOM 689 C CA . ARG A 1 90 ? -15.521 -3.781 10.287 1.00 95.50 90 ARG A CA 1
ATOM 690 C C . ARG A 1 90 ? -14.671 -2.727 11.007 1.00 95.50 90 ARG A C 1
ATOM 692 O O . ARG A 1 90 ? -15.156 -2.075 11.926 1.00 95.50 90 ARG A O 1
ATOM 699 N N . HIS A 1 91 ? -13.440 -2.516 10.544 1.00 96.69 91 HIS A N 1
ATOM 700 C CA . HIS A 1 91 ? -12.497 -1.538 11.087 1.00 96.69 91 HIS A CA 1
ATOM 701 C C . HIS A 1 91 ? -12.570 -0.169 10.401 1.00 96.69 91 HIS A C 1
ATOM 703 O O . HIS A 1 91 ? -11.762 0.705 10.702 1.00 96.69 91 HIS A O 1
ATOM 709 N N . ALA A 1 92 ? -13.545 0.059 9.512 1.00 95.50 92 ALA A N 1
ATOM 710 C CA . ALA A 1 92 ? -13.708 1.297 8.743 1.00 95.50 92 ALA A CA 1
ATOM 711 C C . ALA A 1 92 ? -13.604 2.581 9.583 1.00 95.50 92 ALA A C 1
ATOM 713 O O . ALA A 1 92 ? -13.002 3.564 9.152 1.00 95.50 92 ALA A O 1
ATOM 714 N N . GLN A 1 93 ? -14.184 2.559 10.785 1.00 96.56 93 GLN A N 1
ATOM 715 C CA . GLN A 1 93 ? -14.278 3.720 11.672 1.00 96.56 93 GLN A CA 1
ATOM 716 C C . GLN A 1 93 ? -13.011 3.974 12.502 1.00 96.56 93 GLN A C 1
ATOM 718 O O . GLN A 1 93 ? -12.891 5.031 13.111 1.00 96.56 93 GLN A O 1
ATOM 723 N N . SER A 1 94 ? -12.057 3.041 12.544 1.00 97.25 94 SER A N 1
ATOM 724 C CA . SER A 1 94 ? -10.799 3.232 13.281 1.00 97.25 94 SER A CA 1
ATOM 725 C C . SER A 1 94 ? -9.557 3.210 12.405 1.00 97.25 94 SER A C 1
ATOM 727 O O . SER A 1 94 ? -8.524 3.742 12.810 1.00 97.25 94 SER A O 1
ATOM 729 N N . LEU A 1 95 ? -9.644 2.624 11.210 1.00 97.69 95 LEU A N 1
ATOM 730 C CA . LEU A 1 95 ? -8.485 2.398 10.362 1.00 97.69 95 LEU A CA 1
ATOM 731 C C . LEU A 1 95 ? -7.922 3.718 9.821 1.00 97.69 95 LEU A C 1
ATOM 733 O O . LEU A 1 95 ? -8.575 4.439 9.065 1.00 97.69 95 LEU A O 1
ATOM 737 N N . LYS A 1 96 ? -6.674 4.006 10.196 1.00 97.88 96 LYS A N 1
ATOM 738 C CA . LYS A 1 96 ? -5.894 5.178 9.774 1.00 97.88 96 LYS A CA 1
ATOM 739 C C . LYS A 1 96 ? -4.857 4.828 8.713 1.00 97.88 96 LYS A C 1
ATOM 741 O O . LYS A 1 96 ? -4.521 5.694 7.907 1.00 97.88 96 LYS A O 1
ATOM 746 N N . SER A 1 97 ? -4.365 3.588 8.711 1.00 97.56 97 SER A N 1
ATOM 747 C CA . SER A 1 97 ? -3.371 3.084 7.760 1.00 97.56 97 SER A CA 1
ATOM 748 C C . SER A 1 97 ? -3.814 1.753 7.167 1.00 97.56 97 SER A C 1
ATOM 750 O O . SER A 1 97 ? -4.112 0.818 7.913 1.00 97.56 97 SER A O 1
ATOM 752 N N . LEU A 1 98 ? -3.806 1.658 5.841 1.00 95.38 98 LEU A N 1
ATOM 753 C CA . LEU A 1 98 ? -4.097 0.434 5.100 1.00 95.38 98 LEU A CA 1
ATOM 754 C C . LEU A 1 98 ? -2.976 0.186 4.095 1.00 95.38 98 LEU A C 1
ATOM 756 O O . LEU A 1 98 ? -2.722 1.030 3.239 1.00 95.38 98 LEU A O 1
ATOM 760 N N . SER A 1 99 ? -2.344 -0.976 4.185 1.00 91.94 99 SER A N 1
ATOM 761 C CA . SER A 1 99 ? -1.340 -1.435 3.234 1.00 91.94 99 SER A CA 1
ATOM 762 C C . SER A 1 99 ? -1.783 -2.755 2.622 1.00 91.94 99 SER A C 1
ATOM 764 O O . SER A 1 99 ? -2.037 -3.721 3.340 1.00 91.94 99 SER A O 1
ATOM 766 N N . LEU A 1 100 ? -1.909 -2.779 1.298 1.00 87.56 100 LEU A N 1
ATOM 767 C CA . LEU A 1 100 ? -2.269 -3.952 0.511 1.00 87.56 100 LEU A CA 1
ATOM 768 C C . LEU A 1 100 ? -1.144 -4.202 -0.489 1.00 87.56 100 LEU A C 1
ATOM 770 O O . LEU A 1 100 ? -0.991 -3.431 -1.434 1.00 87.56 100 LEU A O 1
ATOM 774 N N . HIS A 1 101 ? -0.376 -5.264 -0.266 1.00 79.25 101 HIS A N 1
ATOM 775 C CA . HIS A 1 101 ? 0.760 -5.629 -1.109 1.00 79.25 101 HIS A CA 1
ATOM 776 C C . HIS A 1 101 ? 0.459 -6.929 -1.831 1.00 79.25 101 HIS A C 1
ATOM 778 O O . HIS A 1 101 ? 0.131 -7.909 -1.170 1.00 79.25 101 HIS A O 1
ATOM 784 N N . SER A 1 102 ? 0.577 -6.973 -3.152 1.00 73.75 102 SER A N 1
ATOM 785 C CA . SER A 1 102 ? 0.446 -8.224 -3.898 1.00 73.75 102 SER A CA 1
ATOM 786 C C . SER A 1 102 ? 1.628 -9.157 -3.639 1.00 73.75 102 SER A C 1
ATOM 788 O O . SER A 1 102 ? 2.702 -8.739 -3.200 1.00 73.75 102 SER A O 1
ATOM 790 N N . THR A 1 103 ? 1.414 -10.452 -3.880 1.00 66.06 103 THR A N 1
ATOM 791 C CA . THR A 1 103 ? 2.508 -11.422 -3.882 1.00 66.06 103 THR A CA 1
ATOM 792 C C . THR A 1 103 ? 3.499 -11.036 -4.977 1.00 66.06 103 THR A C 1
ATOM 794 O O . THR A 1 103 ? 3.078 -10.800 -6.112 1.00 66.06 103 THR A O 1
ATOM 797 N N . PRO A 1 104 ? 4.804 -11.113 -4.713 1.00 55.16 104 PRO A N 1
ATOM 798 C CA . PRO A 1 104 ? 5.813 -11.078 -5.767 1.00 55.16 104 PRO A CA 1
ATOM 799 C C . PRO A 1 104 ? 5.731 -12.285 -6.727 1.00 55.16 104 PRO A C 1
ATOM 801 O O . PRO A 1 104 ? 6.484 -12.388 -7.686 1.00 55.16 104 PRO A O 1
ATOM 804 N N . GLU A 1 105 ? 4.857 -13.258 -6.465 1.00 55.28 105 GLU A N 1
ATOM 805 C CA . GLU A 1 105 ? 4.879 -14.539 -7.158 1.00 55.28 105 GLU A CA 1
ATOM 806 C C . GLU A 1 105 ? 4.579 -14.457 -8.664 1.00 55.28 105 GLU A C 1
ATOM 808 O O . GLU A 1 105 ? 3.515 -14.055 -9.138 1.00 55.28 105 GLU A O 1
ATOM 813 N N . TYR A 1 106 ? 5.586 -14.937 -9.386 1.00 51.38 106 TYR A N 1
ATOM 814 C CA . TYR A 1 106 ? 5.686 -15.441 -10.744 1.00 51.38 106 TYR A CA 1
ATOM 815 C C . TYR A 1 106 ? 4.900 -14.803 -11.894 1.00 51.38 106 TYR A C 1
ATOM 817 O O . TYR A 1 106 ? 5.568 -14.462 -12.860 1.00 51.38 106 TYR A O 1
ATOM 825 N N . TYR A 1 107 ? 3.579 -14.599 -11.890 1.00 50.94 107 TYR A N 1
ATOM 826 C CA . TYR A 1 107 ? 2.904 -14.159 -13.134 1.00 50.94 107 TYR A CA 1
ATOM 827 C C . TYR A 1 107 ? 1.629 -13.326 -12.974 1.00 50.94 107 TYR A C 1
ATOM 829 O O . TYR A 1 107 ? 1.057 -12.927 -13.986 1.00 50.94 107 TYR A O 1
ATOM 837 N N . ASN A 1 108 ? 1.167 -13.037 -11.754 1.00 54.91 108 ASN A N 1
ATOM 838 C CA . ASN A 1 108 ? -0.117 -12.357 -11.555 1.00 54.91 108 ASN A CA 1
ATOM 839 C C . ASN A 1 108 ? -0.049 -11.338 -10.417 1.00 54.91 108 ASN A C 1
ATOM 841 O O . ASN A 1 108 ? -0.628 -11.545 -9.352 1.00 54.91 108 ASN A O 1
ATOM 845 N N . PHE A 1 109 ? 0.623 -10.213 -10.657 1.00 64.12 109 PHE A N 1
ATOM 846 C CA . PHE A 1 109 ? 0.524 -9.075 -9.748 1.00 64.12 109 PHE A CA 1
ATOM 847 C C . PHE A 1 109 ? -0.905 -8.562 -9.729 1.00 64.12 109 PHE A C 1
ATOM 849 O O . PHE A 1 109 ? -1.502 -8.271 -10.771 1.00 64.12 109 PHE A O 1
ATOM 856 N N . ILE A 1 110 ? -1.450 -8.435 -8.530 1.00 68.25 110 ILE A N 1
ATOM 857 C CA . ILE A 1 110 ? -2.805 -7.944 -8.351 1.00 68.25 110 ILE A CA 1
ATOM 858 C C . ILE A 1 110 ? -2.712 -6.508 -7.924 1.00 68.25 110 ILE A C 1
ATOM 860 O O . ILE A 1 110 ? -2.416 -6.175 -6.783 1.00 68.25 110 ILE A O 1
ATOM 864 N N . THR A 1 111 ? -2.962 -5.657 -8.899 1.00 81.69 111 THR A N 1
ATOM 865 C CA . THR A 1 111 ? -2.966 -4.224 -8.707 1.00 81.69 111 THR A CA 1
ATOM 866 C C . THR A 1 111 ? -4.350 -3.797 -8.254 1.00 81.69 111 THR A C 1
ATOM 868 O O . THR A 1 111 ? -5.369 -4.405 -8.607 1.00 81.69 111 THR A O 1
ATOM 871 N N . VAL A 1 112 ? -4.413 -2.721 -7.481 1.00 86.81 112 VAL A N 1
ATOM 872 C CA . VAL A 1 112 ? -5.683 -2.097 -7.138 1.00 86.81 112 VAL A CA 1
ATOM 873 C C . VAL A 1 112 ? -6.373 -1.668 -8.426 1.00 86.81 112 VAL A C 1
ATOM 875 O O . VAL A 1 112 ? -5.802 -0.989 -9.270 1.00 86.81 112 VAL A O 1
ATOM 878 N N . THR A 1 113 ? -7.618 -2.106 -8.590 1.00 88.50 113 THR A N 1
ATOM 879 C CA . THR A 1 113 ? -8.473 -1.705 -9.711 1.00 88.50 113 THR A CA 1
ATOM 880 C C . THR A 1 113 ? -9.281 -0.461 -9.336 1.00 88.50 113 THR A C 1
ATOM 882 O O . THR A 1 113 ? -9.491 -0.211 -8.143 1.00 88.50 113 THR A O 1
ATOM 885 N N . PRO A 1 114 ? -9.858 0.269 -10.307 1.00 91.00 114 PRO A N 1
ATOM 886 C CA . PRO A 1 114 ? -10.752 1.395 -10.016 1.00 91.00 114 PRO A CA 1
ATOM 887 C C . PRO A 1 114 ? -11.926 1.005 -9.105 1.00 91.00 114 PRO A C 1
ATOM 889 O O . PRO A 1 114 ? -12.347 1.766 -8.238 1.00 91.00 114 PRO A O 1
ATOM 892 N N . ALA A 1 115 ? -12.445 -0.220 -9.244 1.00 89.12 115 ALA A N 1
ATOM 893 C CA . ALA A 1 115 ? -13.521 -0.721 -8.391 1.00 89.12 115 ALA A CA 1
ATOM 894 C C . ALA A 1 115 ? -13.088 -0.890 -6.924 1.00 89.12 115 ALA A C 1
ATOM 896 O O . ALA A 1 115 ? -13.862 -0.575 -6.018 1.00 89.12 115 ALA A O 1
ATOM 897 N N . ILE A 1 116 ? -11.862 -1.365 -6.686 1.00 88.56 116 ILE A N 1
ATOM 898 C CA . ILE A 1 116 ? -11.284 -1.471 -5.340 1.00 88.56 116 ILE A CA 1
ATOM 899 C C . ILE A 1 116 ? -10.967 -0.078 -4.788 1.00 88.56 116 ILE A C 1
ATOM 901 O O . ILE A 1 116 ? -11.290 0.211 -3.639 1.00 88.56 116 ILE A O 1
ATOM 905 N N . ALA A 1 117 ? -10.415 0.816 -5.606 1.00 92.56 117 ALA A N 1
ATOM 906 C CA . ALA A 1 117 ? -10.146 2.189 -5.201 1.00 92.56 117 ALA A CA 1
ATOM 907 C C . ALA A 1 117 ? -11.430 2.922 -4.765 1.00 92.56 117 ALA A C 1
ATOM 909 O O . ALA A 1 117 ? -11.465 3.483 -3.672 1.00 92.56 117 ALA A O 1
ATOM 910 N N . ARG A 1 118 ? -12.533 2.815 -5.525 1.00 93.00 118 ARG A N 1
ATOM 911 C CA . ARG A 1 118 ? -13.853 3.357 -5.126 1.00 93.00 118 ARG A CA 1
ATOM 912 C C . ARG A 1 118 ? -14.335 2.821 -3.783 1.00 93.00 118 ARG A C 1
ATOM 914 O O . ARG A 1 118 ? -14.869 3.562 -2.961 1.00 93.00 118 ARG A O 1
ATOM 921 N N . ARG A 1 119 ? -14.139 1.524 -3.560 1.00 91.44 119 ARG A N 1
ATOM 922 C CA . ARG A 1 119 ? -14.456 0.837 -2.305 1.00 91.44 119 ARG A CA 1
ATOM 923 C C . ARG A 1 119 ? -13.649 1.383 -1.125 1.00 91.44 119 ARG A C 1
ATOM 925 O O . ARG A 1 119 ? -14.214 1.549 -0.043 1.00 91.44 119 ARG A O 1
ATOM 932 N N . ILE A 1 120 ? -12.366 1.678 -1.329 1.00 93.75 120 ILE A N 1
ATOM 933 C CA . ILE A 1 120 ? -11.500 2.281 -0.308 1.00 93.75 120 ILE A CA 1
ATOM 934 C C . ILE A 1 120 ? -11.962 3.712 0.002 1.00 93.75 120 ILE A C 1
ATOM 936 O O . ILE A 1 120 ? -12.190 4.049 1.164 1.00 93.75 120 ILE A O 1
ATOM 940 N N . VAL A 1 121 ? -12.175 4.524 -1.037 1.00 93.81 121 VAL A N 1
ATOM 941 C CA . VAL A 1 121 ? -12.619 5.924 -0.924 1.00 93.81 121 VAL A CA 1
ATOM 942 C C . VAL A 1 121 ? -13.916 6.026 -0.118 1.00 93.81 121 VAL A C 1
ATOM 944 O O . VAL A 1 121 ? -13.999 6.804 0.834 1.00 93.81 121 VAL A O 1
ATOM 947 N N . ALA A 1 122 ? -14.913 5.210 -0.471 1.00 93.12 122 ALA A N 1
ATOM 948 C CA . ALA A 1 122 ? -16.236 5.259 0.141 1.00 93.12 122 ALA A CA 1
ATOM 949 C C . ALA A 1 122 ? -16.273 4.703 1.571 1.00 93.12 122 ALA A C 1
ATOM 951 O O . ALA A 1 122 ? -17.119 5.114 2.361 1.00 93.12 122 ALA A O 1
ATOM 952 N N . GLY A 1 123 ? -15.399 3.750 1.904 1.00 94.44 123 GLY A N 1
ATOM 953 C CA . GLY A 1 123 ? -15.582 2.947 3.109 1.00 94.44 123 GLY A CA 1
ATOM 954 C C . GLY A 1 123 ? -14.643 3.225 4.278 1.00 94.44 123 GLY A C 1
ATOM 955 O O . GLY A 1 123 ? -14.943 2.750 5.364 1.00 94.44 123 GLY A O 1
ATOM 956 N N . PHE A 1 124 ? -13.552 3.984 4.118 1.00 96.06 124 PHE A N 1
ATOM 957 C CA . PHE A 1 124 ? -12.596 4.229 5.216 1.00 96.06 124 PHE A CA 1
ATOM 958 C C . PHE A 1 124 ? -12.485 5.714 5.588 1.00 96.06 124 PHE A C 1
ATOM 960 O O . PHE A 1 124 ? -11.508 6.356 5.187 1.00 96.06 124 PHE A O 1
ATOM 967 N N . PRO A 1 125 ? -13.453 6.278 6.346 1.00 95.00 125 PRO A N 1
ATOM 968 C CA . PRO A 1 125 ? -13.571 7.711 6.645 1.00 95.00 125 PRO A CA 1
ATOM 969 C C . PRO A 1 125 ? -12.378 8.347 7.376 1.00 95.00 125 PRO A C 1
ATOM 971 O O . PRO A 1 125 ? -12.238 9.567 7.355 1.00 95.00 125 PRO A O 1
ATOM 974 N N . HIS A 1 126 ? -11.509 7.548 7.998 1.00 96.25 126 HIS A N 1
ATOM 975 C CA . HIS A 1 126 ? -10.358 8.031 8.773 1.00 96.25 126 HIS A CA 1
ATOM 976 C C . HIS A 1 126 ? -9.003 7.647 8.169 1.00 96.25 126 HIS A C 1
ATOM 978 O O . HIS A 1 126 ? -7.961 7.888 8.784 1.00 96.25 126 HIS A O 1
ATOM 984 N N . LEU A 1 127 ? -9.003 7.076 6.961 1.00 97.12 127 LEU A N 1
ATOM 985 C CA . LEU A 1 127 ? -7.777 6.640 6.308 1.00 97.12 127 LEU A CA 1
ATOM 986 C C . LEU A 1 127 ? -6.907 7.836 5.921 1.00 97.12 127 LEU A C 1
ATOM 988 O O . LEU A 1 127 ? -7.319 8.678 5.127 1.00 97.12 127 LEU A O 1
ATOM 992 N N . THR A 1 128 ? -5.698 7.880 6.474 1.00 96.56 128 THR A N 1
ATOM 993 C CA . THR A 1 128 ? -4.702 8.938 6.241 1.00 96.56 128 THR A CA 1
ATOM 994 C C . THR A 1 128 ? -3.447 8.410 5.554 1.00 96.56 128 THR A C 1
ATOM 996 O O . THR A 1 128 ? -2.735 9.193 4.936 1.00 96.56 128 THR A O 1
ATOM 999 N N . HIS A 1 129 ? -3.190 7.102 5.620 1.00 96.81 129 HIS A N 1
ATOM 1000 C CA . HIS A 1 129 ? -2.054 6.455 4.968 1.00 96.81 129 HIS A CA 1
ATOM 1001 C C . HIS A 1 129 ? -2.556 5.271 4.143 1.00 96.81 129 HIS A C 1
ATOM 1003 O O . HIS A 1 129 ? -3.297 4.423 4.651 1.00 96.81 129 HIS A O 1
ATOM 1009 N N . LEU A 1 130 ? -2.152 5.211 2.878 1.00 95.56 130 LEU A N 1
ATOM 1010 C CA . LEU A 1 130 ? -2.531 4.139 1.966 1.00 95.56 130 LEU A CA 1
ATOM 1011 C C . LEU A 1 130 ? -1.296 3.621 1.237 1.00 95.56 130 LEU A C 1
ATOM 1013 O O . LEU A 1 130 ? -0.615 4.390 0.564 1.00 95.56 130 LEU A O 1
ATOM 1017 N N . THR A 1 131 ? -1.039 2.320 1.336 1.00 92.94 131 THR A N 1
ATOM 1018 C CA . THR A 1 131 ? -0.077 1.633 0.472 1.00 92.94 131 THR A CA 1
ATOM 1019 C C . THR A 1 131 ? -0.808 0.647 -0.419 1.00 92.94 131 THR A C 1
ATOM 1021 O O . THR A 1 131 ? -1.540 -0.205 0.085 1.00 92.94 131 THR A O 1
ATOM 1024 N N . VAL A 1 132 ? -0.638 0.778 -1.730 1.00 91.88 132 VAL A N 1
ATOM 1025 C CA . VAL A 1 132 ? -1.303 -0.071 -2.722 1.00 91.88 132 VAL A CA 1
ATOM 1026 C C . VAL A 1 132 ? -0.407 -0.329 -3.917 1.00 91.88 132 VAL A C 1
ATOM 1028 O O . VAL A 1 132 ? 0.422 0.505 -4.282 1.00 91.88 132 VAL A O 1
ATOM 1031 N N . ASP A 1 133 ? -0.643 -1.454 -4.571 1.00 88.62 133 ASP A N 1
ATOM 1032 C CA . ASP A 1 133 ? 0.043 -1.805 -5.804 1.00 88.62 133 ASP A CA 1
ATOM 1033 C C . ASP A 1 133 ? -0.729 -1.261 -7.014 1.00 88.62 133 ASP A C 1
ATOM 1035 O O . ASP A 1 133 ? -1.946 -1.443 -7.118 1.00 88.62 133 ASP A O 1
ATOM 1039 N N . ILE A 1 134 ? -0.031 -0.624 -7.954 1.00 89.25 134 ILE A N 1
ATOM 1040 C CA . ILE A 1 134 ? -0.566 -0.224 -9.264 1.00 89.25 134 ILE A CA 1
ATOM 1041 C C . ILE A 1 134 ? 0.203 -0.929 -10.383 1.00 89.25 134 ILE A C 1
ATOM 1043 O O . ILE A 1 134 ? 1.326 -1.398 -10.197 1.00 89.25 134 ILE A O 1
ATOM 1047 N N . SER A 1 135 ? -0.404 -1.021 -11.565 1.00 86.88 135 SER A N 1
ATOM 1048 C CA . SER A 1 135 ? 0.250 -1.680 -12.701 1.00 86.88 135 SER A CA 1
ATOM 1049 C C . SER A 1 135 ? 1.363 -0.816 -13.294 1.00 86.88 135 SER A C 1
ATOM 1051 O O . SER A 1 135 ? 1.248 0.410 -13.314 1.00 86.88 135 SER A O 1
ATOM 1053 N N . ALA A 1 136 ? 2.404 -1.452 -13.846 1.00 86.12 136 ALA A N 1
ATOM 1054 C CA . ALA A 1 136 ? 3.435 -0.753 -14.619 1.00 86.12 136 ALA A CA 1
ATOM 1055 C C . ALA A 1 136 ? 2.819 0.095 -15.742 1.00 86.12 136 ALA A C 1
ATOM 1057 O O . ALA A 1 136 ? 3.171 1.258 -15.894 1.00 86.12 136 ALA A O 1
ATOM 1058 N N . ARG A 1 137 ? 1.809 -0.441 -16.441 1.00 87.06 137 ARG A N 1
ATOM 1059 C CA . ARG A 1 137 ? 1.069 0.277 -17.489 1.00 87.06 137 ARG A CA 1
ATOM 1060 C C . ARG A 1 137 ? 0.373 1.540 -16.972 1.00 87.06 137 ARG A C 1
ATOM 1062 O O . ARG A 1 137 ? 0.363 2.554 -17.658 1.00 87.06 137 ARG A O 1
ATOM 1069 N N . GLU A 1 138 ? -0.233 1.490 -15.786 1.00 89.44 138 GLU A N 1
ATOM 1070 C CA . GLU A 1 138 ? -0.845 2.675 -15.171 1.00 89.44 138 GLU A CA 1
ATOM 1071 C C . GLU A 1 138 ? 0.216 3.723 -14.809 1.00 89.44 138 GLU A C 1
ATOM 1073 O O . GLU A 1 138 ? 0.018 4.905 -15.085 1.00 89.44 138 GLU A O 1
ATOM 1078 N N . ALA A 1 139 ? 1.355 3.299 -14.253 1.00 90.50 139 ALA A N 1
ATOM 1079 C CA . ALA A 1 139 ? 2.472 4.192 -13.950 1.00 90.50 139 ALA A CA 1
ATOM 1080 C C . ALA A 1 139 ? 3.056 4.847 -15.217 1.00 90.50 139 ALA A C 1
ATOM 1082 O O . ALA A 1 139 ? 3.278 6.057 -15.232 1.00 90.50 139 ALA A O 1
ATOM 1083 N N . GLU A 1 140 ? 3.258 4.077 -16.290 1.00 89.62 140 GLU A N 1
ATOM 1084 C CA . GLU A 1 140 ? 3.723 4.580 -17.590 1.00 89.62 140 GLU A CA 1
ATOM 1085 C C . GLU A 1 140 ? 2.749 5.594 -18.178 1.00 89.62 140 GLU A C 1
ATOM 1087 O O . GLU A 1 140 ? 3.159 6.687 -18.558 1.00 89.62 140 GLU A O 1
ATOM 1092 N N . ARG A 1 141 ? 1.448 5.290 -18.159 1.00 89.00 141 ARG A N 1
ATOM 1093 C CA . ARG A 1 141 ? 0.428 6.209 -18.665 1.00 89.00 141 ARG A CA 1
ATOM 1094 C C . ARG A 1 141 ? 0.428 7.538 -17.912 1.00 89.00 141 ARG A C 1
ATOM 1096 O O . ARG A 1 141 ? 0.385 8.591 -18.536 1.00 89.00 141 ARG A O 1
ATOM 1103 N N . LEU A 1 142 ? 0.501 7.506 -16.579 1.00 90.50 142 LEU A N 1
ATOM 1104 C CA . LEU A 1 142 ? 0.575 8.724 -15.760 1.00 90.50 142 LEU A CA 1
ATOM 1105 C C . LEU A 1 142 ? 1.831 9.550 -16.074 1.00 90.50 142 LEU A C 1
ATOM 1107 O O . LEU A 1 142 ? 1.789 10.778 -16.046 1.00 90.50 142 LEU A O 1
ATOM 1111 N N . PHE A 1 143 ? 2.944 8.889 -16.389 1.00 91.50 143 PHE A N 1
ATOM 1112 C CA . PHE A 1 143 ? 4.171 9.556 -16.811 1.00 91.50 143 PHE A CA 1
ATOM 1113 C C . PHE A 1 143 ? 4.066 10.154 -18.224 1.00 91.50 143 PHE A C 1
ATOM 1115 O O . PHE A 1 143 ? 4.492 11.288 -18.449 1.00 91.50 143 PHE A O 1
ATOM 1122 N N . GLU A 1 144 ? 3.465 9.446 -19.178 1.00 91.06 144 GLU A N 1
ATOM 1123 C CA . GLU A 1 144 ? 3.202 9.962 -20.527 1.00 91.06 144 GLU A CA 1
ATOM 1124 C C . GLU A 1 144 ? 2.263 11.173 -20.501 1.00 91.06 144 GLU A C 1
ATOM 1126 O O . GLU A 1 144 ? 2.539 12.174 -21.164 1.00 91.06 144 GLU A O 1
ATOM 1131 N N . GLU A 1 145 ? 1.201 11.108 -19.690 1.00 88.81 145 GLU A N 1
ATOM 1132 C CA . GLU A 1 145 ?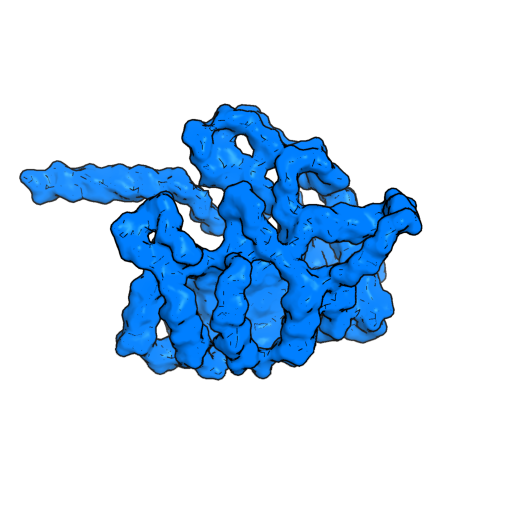 0.267 12.216 -19.456 1.00 88.81 145 GLU A CA 1
ATOM 1133 C C . GLU A 1 145 ? 1.024 13.444 -18.921 1.00 88.81 145 GLU A C 1
ATOM 1135 O O . GLU A 1 145 ? 0.845 14.556 -19.421 1.00 88.81 145 GLU A O 1
ATOM 1140 N N . ALA A 1 146 ? 1.929 13.242 -17.957 1.00 89.25 146 ALA A N 1
ATOM 1141 C CA . ALA A 1 146 ? 2.725 14.309 -17.352 1.00 89.25 146 ALA A CA 1
ATOM 1142 C C . ALA A 1 146 ? 3.766 14.926 -18.300 1.00 89.25 146 ALA A C 1
ATOM 1144 O O . ALA A 1 146 ? 4.091 16.106 -18.178 1.00 89.25 146 ALA A O 1
ATOM 1145 N N . THR A 1 147 ? 4.302 14.139 -19.235 1.00 90.88 147 THR A N 1
ATOM 1146 C CA . THR A 1 147 ? 5.318 14.591 -20.202 1.00 90.88 147 THR A CA 1
ATOM 1147 C C . THR A 1 147 ? 4.722 15.081 -21.521 1.00 90.88 147 THR A C 1
ATOM 1149 O O . THR A 1 147 ? 5.449 15.604 -22.363 1.00 90.88 147 THR A O 1
ATOM 1152 N N . GLY A 1 148 ? 3.408 14.937 -21.718 1.00 85.44 148 GLY A N 1
ATOM 1153 C CA . GLY A 1 148 ? 2.744 15.260 -22.980 1.00 85.44 148 GLY A CA 1
ATOM 1154 C C . GLY A 1 148 ? 3.078 14.286 -24.115 1.00 85.44 148 GLY A C 1
ATOM 1155 O O . GLY A 1 148 ? 2.835 14.611 -25.277 1.00 85.44 148 GLY A O 1
ATOM 1156 N N . SER A 1 149 ? 3.616 13.108 -23.784 1.00 80.62 149 SER A N 1
ATOM 1157 C CA . SER A 1 149 ? 4.022 12.072 -24.743 1.00 80.62 149 SER A CA 1
ATOM 1158 C C . SER A 1 149 ? 2.875 11.133 -25.135 1.00 80.62 149 SER A C 1
ATOM 1160 O O . SER A 1 149 ? 3.070 10.253 -25.968 1.00 80.62 149 SER A O 1
ATOM 1162 N N . SER A 1 150 ? 1.685 11.296 -24.542 1.00 72.38 150 SER A N 1
ATOM 1163 C CA . SER A 1 150 ? 0.545 10.409 -24.785 1.00 72.38 150 SER A CA 1
ATOM 1164 C C . SER A 1 150 ? 0.059 10.460 -26.232 1.00 72.38 150 SER A C 1
ATOM 1166 O O . SER A 1 150 ? -0.311 11.516 -26.758 1.00 72.38 150 SER A O 1
ATOM 1168 N N . ASP A 1 151 ? -0.042 9.279 -26.836 1.00 63.50 151 ASP A N 1
ATOM 1169 C CA . ASP A 1 151 ? -0.684 9.086 -28.128 1.00 63.50 151 ASP A CA 1
ATOM 1170 C C . ASP A 1 151 ? -2.203 9.293 -27.949 1.00 63.50 151 ASP A C 1
ATOM 1172 O O . ASP A 1 151 ? -2.904 8.475 -27.349 1.00 63.50 151 ASP A O 1
ATOM 1176 N N . ARG A 1 152 ? -2.724 10.443 -28.404 1.00 57.62 152 ARG A N 1
ATOM 1177 C CA . ARG A 1 152 ? -4.074 10.983 -28.096 1.00 57.62 152 ARG A CA 1
ATOM 1178 C C . ARG A 1 152 ? -5.261 10.150 -28.626 1.00 57.62 152 ARG A C 1
ATOM 1180 O O . ARG A 1 152 ? -6.383 10.648 -28.674 1.00 57.62 152 ARG A O 1
ATOM 1187 N N . GLY A 1 153 ? -5.026 8.919 -29.076 1.00 54.81 153 GLY A N 1
ATOM 1188 C CA . GLY A 1 153 ? -5.992 8.085 -29.793 1.00 54.81 153 GLY A CA 1
ATOM 1189 C C . GLY A 1 153 ? -6.626 6.943 -28.994 1.00 54.81 153 GLY A C 1
ATOM 1190 O O . GLY A 1 153 ? -7.572 6.340 -29.497 1.00 54.81 153 GLY A O 1
ATOM 1191 N N . GLN A 1 154 ? -6.145 6.613 -27.788 1.00 58.06 154 GLN A N 1
ATOM 1192 C CA . GLN A 1 154 ? -6.730 5.514 -27.005 1.00 58.06 154 GLN A CA 1
ATOM 1193 C C . GLN A 1 154 ? -7.807 5.998 -26.018 1.00 58.06 154 GLN A C 1
ATOM 1195 O O . GLN A 1 154 ? -7.613 7.021 -25.360 1.00 58.06 154 GLN A O 1
ATOM 1200 N N . PRO A 1 155 ? -8.934 5.268 -25.876 1.00 57.84 155 PRO A N 1
ATOM 1201 C CA . PRO A 1 155 ? -9.928 5.543 -24.844 1.00 57.84 155 PRO A CA 1
ATOM 1202 C C . PRO A 1 155 ? -9.278 5.545 -23.457 1.00 57.84 155 PRO A C 1
ATOM 1204 O O . PRO A 1 155 ? -8.664 4.559 -23.046 1.00 57.84 155 PRO A O 1
ATOM 1207 N N . GLN A 1 156 ? -9.413 6.655 -22.733 1.00 67.88 156 GLN A N 1
ATOM 1208 C CA . GLN A 1 156 ? -8.841 6.803 -21.400 1.00 67.88 156 GLN A CA 1
ATOM 1209 C C . GLN A 1 156 ? -9.747 6.089 -20.387 1.00 67.88 156 GLN A C 1
ATOM 1211 O O . GLN A 1 156 ? -10.745 6.635 -19.917 1.00 67.88 156 GLN A O 1
ATOM 1216 N N . GLU A 1 157 ? -9.436 4.829 -20.084 1.00 75.88 157 GLU A N 1
ATOM 1217 C CA . GLU A 1 157 ? -10.093 4.113 -18.988 1.00 75.88 157 GLU A CA 1
ATOM 1218 C C . GLU A 1 157 ? -9.720 4.737 -17.637 1.00 75.88 157 GLU A C 1
ATOM 1220 O O . GLU A 1 157 ? -8.588 5.179 -17.425 1.00 75.88 157 GLU A O 1
ATOM 1225 N N . SER A 1 158 ? -10.678 4.766 -16.708 1.00 84.12 158 SER A N 1
ATOM 1226 C CA . SER A 1 158 ? -10.459 5.301 -15.364 1.00 84.12 158 SER A CA 1
ATOM 1227 C C . SER A 1 158 ? -9.392 4.506 -14.602 1.00 84.12 158 SER A C 1
ATOM 1229 O O . SER A 1 158 ? -9.392 3.279 -14.574 1.00 84.12 158 SER A O 1
ATOM 1231 N N . THR A 1 159 ? -8.505 5.270 -13.979 1.00 90.94 159 THR A N 1
ATOM 1232 C CA . THR A 1 159 ? -7.469 4.968 -12.991 1.00 90.94 159 THR A CA 1
ATOM 1233 C C . THR A 1 159 ? -7.904 4.294 -11.697 1.00 90.94 159 THR A C 1
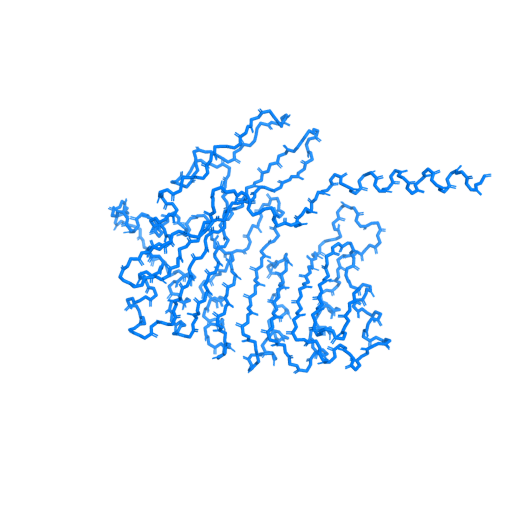ATOM 1235 O O . THR A 1 159 ? -8.952 4.660 -11.174 1.00 90.94 159 THR A O 1
ATOM 1238 N N . ALA A 1 160 ? -7.068 3.475 -11.047 1.00 91.81 160 ALA A N 1
ATOM 1239 C CA . ALA A 1 160 ? -7.128 3.382 -9.592 1.00 91.81 160 ALA A CA 1
ATOM 1240 C C . ALA A 1 160 ? -6.783 4.745 -8.974 1.00 91.81 160 ALA A C 1
ATOM 1242 O O . ALA A 1 160 ? -7.502 5.222 -8.097 1.00 91.81 160 ALA A O 1
ATOM 1243 N N . ILE A 1 161 ? -5.754 5.422 -9.498 1.00 93.06 161 ILE A N 1
ATOM 1244 C CA . ILE A 1 161 ? -5.381 6.769 -9.047 1.00 93.06 161 ILE A CA 1
ATOM 1245 C C . ILE A 1 161 ? -6.513 7.787 -9.264 1.00 93.06 161 ILE A C 1
ATOM 1247 O O . ILE A 1 161 ? -6.766 8.575 -8.359 1.00 93.06 161 ILE A O 1
ATOM 1251 N N . ASP A 1 162 ? -7.250 7.732 -10.384 1.00 92.69 162 ASP A N 1
ATOM 1252 C CA . ASP A 1 162 ? -8.415 8.613 -10.648 1.00 92.69 162 ASP A CA 1
ATOM 1253 C C . ASP A 1 162 ? -9.508 8.525 -9.576 1.00 92.69 162 ASP A C 1
ATOM 1255 O O . ASP A 1 162 ? -10.281 9.461 -9.366 1.00 92.69 162 ASP A O 1
ATOM 1259 N N . GLU A 1 163 ? -9.593 7.387 -8.899 1.00 93.94 163 GLU A N 1
ATOM 1260 C CA . GLU A 1 163 ? -10.543 7.175 -7.819 1.00 93.94 163 GLU A CA 1
ATOM 1261 C C . GLU A 1 163 ? -9.942 7.585 -6.472 1.00 93.94 163 GLU A C 1
ATOM 1263 O O . GLU A 1 163 ? -10.602 8.272 -5.695 1.00 93.94 163 GLU A O 1
ATOM 1268 N N . LEU A 1 164 ? -8.680 7.229 -6.206 1.00 93.50 164 LEU A N 1
ATOM 1269 C CA . LEU A 1 164 ? -8.003 7.539 -4.941 1.00 93.50 164 LEU A CA 1
ATOM 1270 C C . LEU A 1 164 ? -7.801 9.044 -4.712 1.00 93.50 164 LEU A C 1
ATOM 1272 O O . LEU A 1 164 ? -7.861 9.485 -3.566 1.00 93.50 164 LEU A O 1
ATOM 1276 N N . VAL A 1 165 ? -7.645 9.846 -5.772 1.00 93.19 165 VAL A N 1
ATOM 1277 C CA . VAL A 1 165 ? -7.521 11.320 -5.676 1.00 93.19 165 VAL A CA 1
ATOM 1278 C C . VAL A 1 165 ? -8.747 11.998 -5.057 1.00 93.19 165 VAL A C 1
ATOM 1280 O O . VAL A 1 165 ? -8.668 13.142 -4.618 1.00 93.19 165 VAL A O 1
ATOM 1283 N N . LYS A 1 166 ? -9.880 11.291 -4.972 1.00 92.50 166 LYS A N 1
ATOM 1284 C CA . LYS A 1 166 ? -11.108 11.762 -4.317 1.00 92.50 166 LYS A CA 1
ATOM 1285 C C . LYS A 1 166 ? -11.022 11.702 -2.784 1.00 92.50 166 LYS A C 1
ATOM 1287 O O . LYS A 1 166 ? -11.945 12.152 -2.112 1.00 92.50 166 LYS A O 1
ATOM 1292 N N . MET A 1 167 ? -9.949 11.140 -2.219 1.00 91.69 167 MET A N 1
ATOM 1293 C CA . MET A 1 167 ? -9.693 11.117 -0.775 1.00 91.69 167 MET A CA 1
ATOM 1294 C C . MET A 1 167 ? -8.986 12.404 -0.334 1.00 91.69 167 MET A C 1
ATOM 1296 O O . MET A 1 167 ? -7.768 12.525 -0.420 1.00 91.69 167 MET A O 1
ATOM 1300 N N . ASP A 1 168 ? -9.749 13.355 0.192 1.00 89.75 168 ASP A N 1
ATOM 1301 C CA . ASP A 1 168 ? -9.267 14.647 0.700 1.00 89.75 168 ASP A CA 1
ATOM 1302 C C . ASP A 1 168 ? -8.370 14.549 1.949 1.00 89.75 168 ASP A C 1
ATOM 1304 O O . ASP A 1 168 ? -7.460 15.356 2.134 1.00 89.75 168 ASP A O 1
ATOM 1308 N N . ARG A 1 169 ? -8.610 13.541 2.787 1.00 91.31 169 ARG A N 1
ATOM 1309 C CA . ARG A 1 169 ? -7.924 13.285 4.067 1.00 91.31 169 ARG A CA 1
ATOM 1310 C C . ARG A 1 169 ? -6.598 12.531 3.967 1.00 91.31 169 ARG A C 1
ATOM 1312 O O . ARG A 1 169 ? -5.928 12.350 4.985 1.00 91.31 169 ARG A O 1
ATOM 1319 N N . LEU A 1 170 ? -6.250 12.015 2.790 1.00 93.88 170 LEU A N 1
ATOM 1320 C CA . LEU A 1 170 ? -5.059 11.186 2.637 1.00 93.88 170 LEU A CA 1
ATOM 1321 C C . LEU A 1 170 ? -3.809 12.058 2.818 1.00 93.88 170 LEU A C 1
ATOM 1323 O O . LEU A 1 170 ? -3.657 13.046 2.111 1.00 93.88 170 LEU A O 1
ATOM 1327 N N . LYS A 1 171 ? -2.936 11.699 3.764 1.00 92.94 171 LYS A N 1
ATOM 1328 C CA . LYS A 1 171 ? -1.670 12.388 4.067 1.00 92.94 171 LYS A CA 1
ATOM 1329 C C . LYS A 1 171 ? -0.490 11.746 3.353 1.00 92.94 171 LYS A C 1
ATOM 1331 O O . LYS A 1 171 ? 0.346 12.451 2.799 1.00 92.94 171 LYS A O 1
ATOM 1336 N N . GLU A 1 172 ? -0.442 10.418 3.323 1.00 93.38 172 GLU A N 1
ATOM 1337 C CA . GLU A 1 172 ? 0.588 9.665 2.610 1.00 93.38 172 GLU A CA 1
ATOM 1338 C C . GLU A 1 172 ? -0.050 8.638 1.682 1.00 93.38 172 GLU A C 1
ATOM 1340 O O . GLU A 1 172 ? -0.921 7.861 2.087 1.00 93.38 172 GLU A O 1
ATOM 1345 N N . ILE A 1 173 ? 0.441 8.598 0.446 1.00 93.88 173 ILE A N 1
ATOM 1346 C CA . ILE A 1 173 ? 0.200 7.489 -0.469 1.00 93.88 173 ILE A CA 1
ATOM 1347 C C . ILE A 1 173 ? 1.525 6.856 -0.877 1.00 93.88 173 ILE A C 1
ATOM 1349 O O . ILE A 1 173 ? 2.458 7.542 -1.296 1.00 93.88 173 ILE A O 1
ATOM 1353 N N . ARG A 1 174 ? 1.602 5.533 -0.770 1.00 92.50 174 ARG A N 1
ATOM 1354 C CA . ARG A 1 174 ? 2.710 4.735 -1.280 1.00 92.50 174 ARG A CA 1
ATOM 1355 C C . ARG A 1 174 ? 2.198 3.816 -2.376 1.00 92.50 174 ARG A C 1
ATOM 1357 O O . ARG A 1 174 ? 1.319 2.993 -2.144 1.00 92.50 174 ARG A O 1
ATOM 1364 N N . LEU A 1 175 ? 2.744 3.971 -3.569 1.00 91.56 175 LEU A N 1
ATOM 1365 C CA . LEU A 1 175 ? 2.394 3.171 -4.730 1.00 91.56 175 LEU A CA 1
ATOM 1366 C C . LEU A 1 175 ? 3.522 2.190 -4.994 1.00 91.56 175 LEU A C 1
ATOM 1368 O O . LEU A 1 175 ? 4.642 2.610 -5.285 1.00 91.56 175 LEU A O 1
ATOM 1372 N N . ALA A 1 176 ? 3.238 0.900 -4.882 1.00 88.31 176 ALA A N 1
ATOM 1373 C CA . ALA A 1 176 ? 4.160 -0.115 -5.354 1.00 88.31 176 ALA A CA 1
ATOM 1374 C C . ALA A 1 176 ? 3.897 -0.388 -6.839 1.00 88.31 176 ALA A C 1
ATOM 1376 O O . ALA A 1 176 ? 2.760 -0.600 -7.258 1.00 88.31 176 ALA A O 1
ATOM 1377 N N . VAL A 1 177 ? 4.953 -0.355 -7.640 1.00 87.12 177 VAL A N 1
ATOM 1378 C CA . VAL A 1 177 ? 4.933 -0.601 -9.077 1.00 87.12 177 VAL A CA 1
ATOM 1379 C C . VAL A 1 177 ? 5.835 -1.795 -9.341 1.00 87.12 177 VAL A C 1
ATOM 1381 O O . VAL A 1 177 ? 7.059 -1.713 -9.228 1.00 87.12 177 VAL A O 1
ATOM 1384 N N . ASN A 1 178 ? 5.228 -2.917 -9.702 1.00 80.62 178 ASN A N 1
ATOM 1385 C CA . ASN A 1 178 ? 5.977 -4.089 -10.133 1.00 80.62 178 ASN A CA 1
ATOM 1386 C C . ASN A 1 178 ? 6.345 -3.893 -11.604 1.00 80.62 178 ASN A C 1
ATOM 1388 O O . ASN A 1 178 ? 5.458 -3.836 -12.458 1.00 80.62 178 ASN A O 1
ATOM 1392 N N . LEU A 1 179 ? 7.637 -3.721 -11.883 1.00 79.38 179 LEU A N 1
ATOM 1393 C CA . LEU A 1 179 ? 8.120 -3.563 -13.252 1.00 79.38 179 LEU A CA 1
ATOM 1394 C C . LEU A 1 179 ? 8.046 -4.915 -13.967 1.00 79.38 179 LEU A C 1
ATOM 1396 O O . LEU A 1 179 ? 8.343 -5.951 -13.371 1.00 79.38 179 LEU A O 1
ATOM 1400 N N . ASP A 1 180 ? 7.650 -4.908 -15.239 1.00 74.38 180 ASP A N 1
ATOM 1401 C CA . ASP A 1 180 ? 7.754 -6.097 -16.086 1.00 74.38 180 ASP A CA 1
ATOM 1402 C C . ASP A 1 180 ? 9.209 -6.308 -16.522 1.00 74.38 180 ASP A C 1
ATOM 1404 O O . ASP A 1 180 ? 10.052 -5.458 -16.260 1.00 74.38 180 ASP A O 1
ATOM 1408 N N . ASP A 1 181 ? 9.529 -7.427 -17.174 1.00 72.81 181 ASP A N 1
ATOM 1409 C CA . ASP A 1 181 ? 10.894 -7.743 -17.635 1.00 72.81 181 ASP A CA 1
ATOM 1410 C C . ASP A 1 181 ? 11.431 -6.772 -18.714 1.00 72.81 181 ASP A C 1
ATOM 1412 O O . ASP A 1 181 ? 12.580 -6.904 -19.151 1.00 72.81 181 ASP A O 1
ATOM 1416 N N . LYS A 1 182 ? 10.616 -5.824 -19.195 1.00 75.31 182 LYS A N 1
ATOM 1417 C CA . LYS A 1 182 ? 10.946 -4.949 -20.321 1.00 75.31 182 LYS A CA 1
ATOM 1418 C C . LYS A 1 182 ? 11.558 -3.633 -19.848 1.00 75.31 182 LYS A C 1
ATOM 1420 O O . LYS A 1 182 ? 11.604 -3.296 -18.667 1.00 75.31 182 LYS A O 1
ATOM 1425 N N . ALA A 1 183 ? 12.089 -2.896 -20.816 1.00 78.31 183 ALA A N 1
ATOM 1426 C CA . ALA A 1 183 ? 12.473 -1.510 -20.617 1.00 78.31 183 ALA A CA 1
ATOM 1427 C C . ALA A 1 183 ? 11.221 -0.651 -20.392 1.00 78.31 183 ALA A C 1
ATOM 1429 O O . ALA A 1 183 ? 10.222 -0.825 -21.086 1.00 78.31 183 ALA A O 1
ATOM 1430 N N . SER A 1 184 ? 11.321 0.312 -19.484 1.00 82.62 184 SER A N 1
ATOM 1431 C CA . SER A 1 184 ? 10.310 1.337 -19.228 1.00 82.62 184 SER A CA 1
ATOM 1432 C C . SER A 1 184 ? 10.979 2.703 -19.086 1.00 82.62 184 SER A C 1
ATOM 1434 O O . SER A 1 184 ? 12.203 2.817 -18.973 1.00 82.62 184 SER A O 1
ATOM 1436 N N . ALA A 1 185 ? 10.177 3.765 -18.998 1.00 83.00 185 ALA A N 1
ATOM 1437 C CA . ALA A 1 185 ? 10.687 5.093 -18.655 1.00 83.00 185 ALA A CA 1
ATOM 1438 C C . ALA A 1 185 ? 11.420 5.115 -17.297 1.00 83.00 185 ALA A C 1
ATOM 1440 O O . ALA A 1 185 ? 12.279 5.967 -17.066 1.00 83.00 185 ALA A O 1
ATOM 1441 N N . PHE A 1 186 ? 11.110 4.177 -16.401 1.00 81.75 186 PHE A N 1
ATOM 1442 C CA . PHE A 1 186 ? 11.645 4.127 -15.041 1.00 81.75 186 PHE A CA 1
ATOM 1443 C C . PHE A 1 186 ? 12.862 3.207 -14.906 1.00 81.75 186 PHE A C 1
ATOM 1445 O O . PHE A 1 186 ? 13.563 3.272 -13.897 1.00 81.75 186 PHE A O 1
ATOM 1452 N N . ALA A 1 187 ? 13.131 2.342 -15.887 1.00 79.69 187 ALA A N 1
ATOM 1453 C CA . ALA A 1 187 ? 14.233 1.385 -15.853 1.00 79.69 187 ALA A CA 1
ATOM 1454 C C . ALA A 1 187 ? 14.607 0.923 -17.267 1.00 79.69 187 ALA A C 1
ATOM 1456 O O . ALA A 1 187 ? 13.737 0.503 -18.021 1.00 79.69 187 ALA A O 1
ATOM 1457 N N . GLY A 1 188 ? 15.900 0.932 -17.609 1.00 71.19 188 GLY A N 1
ATOM 1458 C CA . GLY A 1 188 ? 16.360 0.533 -18.948 1.00 71.19 188 GLY A CA 1
ATOM 1459 C C . GLY A 1 188 ? 16.085 -0.934 -19.313 1.00 71.19 188 GLY A C 1
ATOM 1460 O O . GLY A 1 188 ? 15.940 -1.238 -20.487 1.00 71.19 188 GLY A O 1
ATOM 1461 N N . GLU A 1 189 ? 16.000 -1.825 -18.324 1.00 70.81 189 GLU A N 1
ATOM 1462 C CA . GLU A 1 189 ? 15.602 -3.235 -18.432 1.00 70.81 189 GLU A CA 1
ATOM 1463 C C . GLU A 1 189 ? 15.394 -3.813 -17.022 1.00 70.81 189 GLU A C 1
ATOM 1465 O O . GLU A 1 189 ? 15.943 -3.303 -16.042 1.00 70.81 189 GLU A O 1
ATOM 1470 N N . ASN A 1 190 ? 14.602 -4.877 -16.903 1.00 65.19 190 ASN A N 1
ATOM 1471 C CA . ASN A 1 190 ? 14.300 -5.518 -15.621 1.00 65.19 190 ASN A CA 1
ATOM 1472 C C . ASN A 1 190 ? 14.560 -7.033 -15.639 1.00 65.19 190 ASN A C 1
ATOM 1474 O O . ASN A 1 190 ? 14.110 -7.767 -14.765 1.00 65.19 190 ASN A O 1
ATOM 1478 N N . LYS A 1 191 ? 15.280 -7.526 -16.651 1.00 64.75 191 LYS A N 1
ATOM 1479 C CA . LYS A 1 191 ? 15.571 -8.949 -16.784 1.00 64.75 191 LYS A CA 1
ATOM 1480 C C . LYS A 1 191 ? 16.987 -9.263 -16.324 1.00 64.75 191 LYS A C 1
ATOM 1482 O O . LYS A 1 191 ? 17.963 -8.789 -16.902 1.00 64.75 191 LYS A 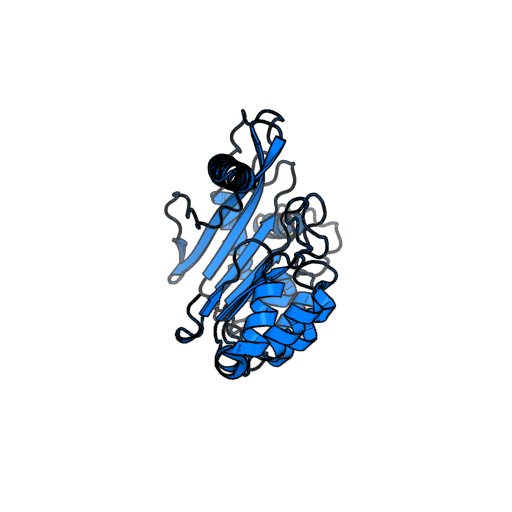O 1
ATOM 1487 N N . TYR A 1 192 ? 17.083 -10.125 -15.321 1.00 63.22 192 TYR A N 1
ATOM 1488 C CA . TYR A 1 192 ? 18.339 -10.746 -14.922 1.00 63.22 192 TYR A CA 1
ATOM 1489 C C . TYR A 1 192 ? 18.795 -11.760 -15.986 1.00 63.22 192 TYR A C 1
ATOM 1491 O O . TYR A 1 192 ? 17.968 -12.425 -16.619 1.00 63.22 192 TYR A O 1
ATOM 1499 N N . ASP A 1 193 ? 20.105 -11.923 -16.188 1.00 61.94 193 ASP A N 1
ATOM 1500 C CA . ASP A 1 193 ? 20.578 -13.150 -16.825 1.00 61.94 193 ASP A CA 1
ATOM 1501 C C . ASP A 1 193 ? 20.379 -14.363 -15.901 1.00 61.94 193 ASP A C 1
ATOM 1503 O O . ASP A 1 193 ? 20.219 -14.269 -14.691 1.00 61.94 193 ASP A O 1
ATOM 1507 N N . VAL A 1 194 ? 20.348 -15.554 -16.480 1.00 59.66 194 VAL A N 1
ATOM 1508 C CA . VAL A 1 194 ? 20.055 -16.784 -15.727 1.00 59.66 194 VAL A CA 1
ATOM 1509 C C . VAL A 1 194 ? 21.067 -17.046 -14.592 1.00 59.66 194 VAL A C 1
ATOM 1511 O O . VAL A 1 194 ? 20.802 -17.823 -13.679 1.00 59.66 194 VAL A O 1
ATOM 1514 N N . MET A 1 195 ? 22.227 -16.392 -14.651 1.00 64.81 195 MET A N 1
ATOM 1515 C CA . MET A 1 195 ? 23.398 -16.687 -13.835 1.00 64.81 195 MET A CA 1
ATOM 1516 C C . MET A 1 195 ? 23.622 -15.734 -12.665 1.00 64.81 195 MET A C 1
ATOM 1518 O O . MET A 1 195 ? 24.603 -15.918 -11.949 1.00 64.81 195 MET A O 1
ATOM 1522 N N . GLY A 1 196 ? 22.785 -14.720 -12.441 1.00 62.12 196 GLY A N 1
ATOM 1523 C CA . GLY A 1 196 ? 23.095 -13.802 -11.345 1.00 62.12 196 GLY A CA 1
ATOM 1524 C C . GLY A 1 196 ? 24.285 -12.868 -11.663 1.00 62.12 196 GLY A C 1
ATOM 1525 O O . GLY A 1 196 ? 24.829 -12.250 -10.754 1.00 62.12 196 GLY A O 1
ATOM 1526 N N . SER A 1 197 ? 24.707 -12.749 -12.935 1.00 62.09 197 SER A N 1
ATOM 1527 C CA . SER A 1 197 ? 25.876 -11.956 -13.347 1.00 62.09 197 SER A CA 1
ATOM 1528 C C . SER A 1 197 ? 25.597 -10.521 -13.813 1.00 62.09 197 SER A C 1
ATOM 1530 O O . SER A 1 197 ? 26.524 -9.708 -13.809 1.00 62.09 197 SER A O 1
ATOM 1532 N N . LYS A 1 198 ? 24.365 -10.163 -14.193 1.00 64.06 198 LYS A N 1
ATOM 1533 C CA . LYS A 1 198 ? 24.007 -8.778 -14.558 1.00 64.06 198 LYS A CA 1
ATOM 1534 C C . LYS A 1 198 ? 23.329 -8.019 -13.419 1.00 64.06 198 LYS A C 1
ATOM 1536 O O . LYS A 1 198 ? 22.230 -8.363 -13.003 1.00 64.06 198 LYS A O 1
ATOM 1541 N N . SER A 1 199 ? 23.928 -6.911 -12.982 1.00 65.38 199 SER A N 1
ATOM 1542 C CA . SER A 1 199 ? 23.240 -5.948 -12.114 1.00 65.38 199 SER A CA 1
ATOM 1543 C C . SER A 1 199 ? 22.063 -5.302 -12.848 1.00 65.38 199 SER A C 1
ATOM 1545 O O . SER A 1 199 ? 22.201 -4.948 -14.020 1.00 65.38 199 SER A O 1
ATOM 1547 N N . PHE A 1 200 ? 20.950 -5.056 -12.155 1.00 64.50 200 PHE A N 1
ATOM 1548 C CA . PHE A 1 200 ? 19.876 -4.249 -12.730 1.00 64.50 200 PHE A CA 1
ATOM 1549 C C . PHE A 1 200 ? 20.367 -2.842 -13.096 1.00 64.50 200 PHE A C 1
ATOM 1551 O O . PHE A 1 200 ? 21.134 -2.251 -12.328 1.00 64.50 200 PHE A O 1
ATOM 1558 N N . PRO A 1 201 ? 19.871 -2.242 -14.190 1.00 66.44 201 PRO A N 1
ATOM 1559 C CA . PRO A 1 201 ? 20.047 -0.814 -14.392 1.00 66.44 201 PRO A CA 1
ATOM 1560 C C . PRO A 1 201 ? 19.351 -0.061 -13.259 1.00 66.44 201 PRO A C 1
ATOM 1562 O O . PRO A 1 201 ? 18.249 -0.421 -12.837 1.00 66.44 201 PRO A O 1
ATOM 1565 N N . ASN A 1 202 ? 19.974 0.998 -12.756 1.00 73.31 202 ASN A N 1
ATOM 15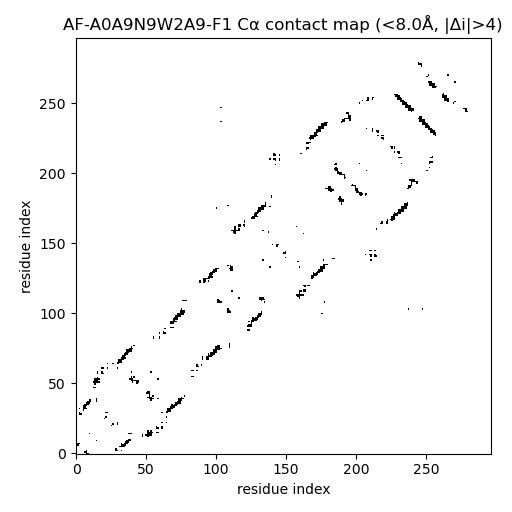66 C CA . ASN A 1 202 ? 19.374 1.813 -11.703 1.00 73.31 202 ASN A CA 1
ATOM 1567 C C . ASN A 1 202 ? 17.995 2.338 -12.133 1.00 73.31 202 ASN A C 1
ATOM 1569 O O . ASN A 1 202 ? 17.738 2.552 -13.321 1.00 73.31 202 ASN A O 1
ATOM 1573 N N . VAL A 1 203 ? 17.092 2.529 -11.168 1.00 75.69 203 VAL A N 1
ATOM 1574 C CA . VAL A 1 203 ? 15.843 3.258 -11.427 1.00 75.69 203 VAL A CA 1
ATOM 1575 C C . VAL A 1 203 ? 16.194 4.650 -11.954 1.00 75.69 203 VAL A C 1
ATOM 1577 O O . VAL A 1 203 ? 17.069 5.324 -11.408 1.00 75.69 203 VAL A O 1
ATOM 1580 N N . ASN A 1 204 ? 15.508 5.087 -13.010 1.00 82.81 204 ASN A N 1
ATOM 1581 C CA . ASN A 1 204 ? 15.598 6.453 -13.496 1.00 82.81 204 ASN A CA 1
ATOM 1582 C C . ASN A 1 204 ? 14.909 7.378 -12.483 1.00 82.81 204 ASN A C 1
ATOM 1584 O O . ASN A 1 204 ? 13.680 7.512 -12.456 1.00 82.81 204 ASN A O 1
ATOM 1588 N N . VAL A 1 205 ? 15.725 7.983 -11.619 1.00 81.19 205 VAL A N 1
ATOM 1589 C CA . VAL A 1 205 ? 15.268 8.858 -10.537 1.00 81.19 205 VAL A CA 1
ATOM 1590 C C . VAL A 1 205 ? 14.482 10.039 -11.094 1.00 81.19 205 VAL A C 1
ATOM 1592 O O . VAL A 1 205 ? 13.406 10.335 -10.589 1.00 81.19 205 VAL A O 1
ATOM 1595 N N . GLU A 1 206 ? 14.966 10.670 -12.163 1.00 83.31 206 GLU A N 1
ATOM 1596 C CA . GLU A 1 206 ? 14.326 11.842 -12.764 1.00 83.31 206 GLU A CA 1
ATOM 1597 C C . GLU A 1 206 ? 12.905 11.522 -13.245 1.00 83.31 206 GLU A C 1
ATOM 1599 O O . GLU A 1 206 ? 11.946 12.162 -12.811 1.00 83.31 206 GLU A O 1
ATOM 1604 N N . ASN A 1 207 ? 12.741 10.460 -14.037 1.00 85.88 207 ASN A N 1
ATOM 1605 C CA . ASN A 1 207 ? 11.423 10.053 -14.532 1.00 85.88 207 ASN A CA 1
ATOM 1606 C C . ASN A 1 207 ? 10.487 9.603 -13.402 1.00 85.88 207 ASN A C 1
ATOM 1608 O O . ASN A 1 207 ? 9.281 9.854 -13.444 1.00 85.88 207 ASN A O 1
ATOM 1612 N N . THR A 1 208 ? 11.035 8.996 -12.349 1.00 83.06 208 THR A N 1
ATOM 1613 C CA . THR A 1 208 ? 10.250 8.638 -11.160 1.00 83.06 208 THR A CA 1
ATOM 1614 C C . THR A 1 208 ? 9.748 9.874 -10.418 1.00 83.06 208 THR A C 1
ATOM 1616 O O . THR A 1 208 ? 8.609 9.895 -9.951 1.00 83.06 208 THR A O 1
ATOM 1619 N N . LEU A 1 209 ? 10.566 10.925 -10.321 1.00 82.94 209 LEU A N 1
ATOM 1620 C CA . LEU A 1 209 ? 10.153 12.187 -9.709 1.00 82.94 209 LEU A CA 1
ATOM 1621 C C . LEU A 1 209 ? 9.073 12.887 -10.526 1.00 82.94 209 LEU A C 1
ATOM 1623 O O . LEU A 1 209 ? 8.153 13.452 -9.934 1.00 82.94 209 LEU A O 1
ATOM 1627 N N . VAL A 1 210 ? 9.147 12.821 -11.857 1.00 87.06 210 VAL A N 1
ATOM 1628 C CA . VAL A 1 210 ? 8.077 13.310 -12.738 1.00 87.06 210 VAL A CA 1
ATOM 1629 C C . VAL A 1 210 ? 6.768 12.578 -12.439 1.00 87.06 210 VAL A C 1
ATOM 1631 O O . VAL A 1 210 ? 5.757 13.234 -12.193 1.00 87.06 210 VAL A O 1
ATOM 1634 N N . LEU A 1 211 ? 6.789 11.242 -12.354 1.00 89.19 211 LEU A N 1
ATOM 1635 C CA . LEU A 1 211 ? 5.612 10.444 -11.992 1.00 89.19 211 LEU A CA 1
ATOM 1636 C C . LEU A 1 211 ? 5.059 10.817 -10.606 1.00 89.19 211 LEU A C 1
ATOM 1638 O O . LEU A 1 211 ? 3.867 11.086 -10.460 1.00 89.19 211 LEU A O 1
ATOM 1642 N N . ALA A 1 212 ? 5.916 10.866 -9.584 1.00 87.44 212 ALA A N 1
ATOM 1643 C CA . ALA A 1 212 ? 5.502 11.185 -8.219 1.00 87.44 212 ALA A CA 1
ATOM 1644 C C . ALA A 1 212 ? 4.865 12.585 -8.123 1.00 87.44 212 ALA A C 1
ATOM 1646 O O . ALA A 1 212 ? 3.829 12.753 -7.477 1.00 87.44 212 ALA A O 1
ATOM 1647 N N . ARG A 1 213 ? 5.437 13.581 -8.816 1.00 86.44 213 ARG A N 1
ATOM 1648 C CA . ARG A 1 213 ? 4.870 14.936 -8.915 1.00 86.44 213 ARG A CA 1
ATOM 1649 C C . ARG A 1 213 ? 3.546 14.951 -9.669 1.00 86.44 213 ARG A C 1
ATOM 1651 O O . ARG A 1 213 ? 2.631 15.646 -9.239 1.00 86.44 213 ARG A O 1
ATOM 1658 N N . ALA A 1 214 ? 3.419 14.182 -10.750 1.00 89.75 214 ALA A N 1
ATOM 1659 C CA . ALA A 1 214 ? 2.175 14.079 -11.509 1.00 89.75 214 ALA A CA 1
ATOM 1660 C C . ALA A 1 214 ? 1.028 13.559 -10.633 1.00 89.75 214 ALA A C 1
ATOM 1662 O O . ALA A 1 214 ? -0.040 14.166 -10.586 1.00 89.75 214 ALA A O 1
ATOM 1663 N N . ILE A 1 215 ? 1.273 12.499 -9.858 1.00 90.19 215 ILE A N 1
ATOM 1664 C CA . ILE A 1 215 ? 0.299 11.970 -8.894 1.00 90.19 215 ILE A CA 1
ATOM 1665 C C . ILE A 1 215 ? -0.042 13.026 -7.844 1.00 90.19 215 ILE A C 1
ATOM 1667 O O . ILE A 1 215 ? -1.218 13.282 -7.589 1.00 90.19 215 ILE A O 1
ATOM 1671 N N . PHE A 1 216 ? 0.968 13.676 -7.263 1.00 88.00 216 PHE A N 1
ATOM 1672 C CA . PHE A 1 216 ? 0.755 14.717 -6.259 1.00 88.00 216 PHE A CA 1
ATOM 1673 C C . PHE A 1 216 ? -0.120 15.861 -6.792 1.00 88.00 216 PHE A C 1
ATOM 1675 O O . PHE A 1 216 ? -1.078 16.275 -6.137 1.00 88.00 216 PHE A O 1
ATOM 1682 N N . ASN A 1 217 ? 0.172 16.350 -7.998 1.00 87.50 217 ASN A N 1
ATOM 1683 C CA . ASN A 1 217 ? -0.594 17.409 -8.651 1.00 87.50 217 ASN A CA 1
ATOM 1684 C C . ASN A 1 217 ? -2.033 16.975 -8.921 1.00 87.50 217 ASN A C 1
ATOM 1686 O O . ASN A 1 217 ? -2.955 17.729 -8.630 1.00 87.50 217 ASN A O 1
ATOM 1690 N N . LYS A 1 218 ? -2.243 15.729 -9.347 1.00 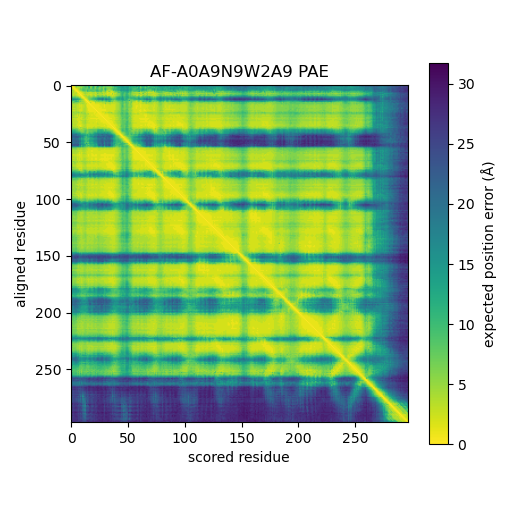90.75 218 LYS A N 1
ATOM 1691 C CA . LYS A 1 218 ? -3.580 15.179 -9.574 1.00 90.75 218 LYS A CA 1
ATOM 1692 C C . LYS A 1 218 ? -4.442 15.177 -8.308 1.00 90.75 218 LYS A C 1
ATOM 1694 O O . LYS A 1 218 ? -5.612 15.549 -8.355 1.00 90.75 218 LYS A O 1
ATOM 1699 N N . PHE A 1 219 ? -3.858 14.840 -7.155 1.00 89.75 219 PHE A N 1
ATOM 1700 C CA . PHE A 1 219 ? -4.539 14.967 -5.859 1.00 89.75 219 PHE A CA 1
ATOM 1701 C C . PHE A 1 219 ? -4.906 16.423 -5.533 1.00 89.75 219 PHE A C 1
ATOM 1703 O O . PHE A 1 219 ? -5.970 16.672 -4.970 1.00 89.75 219 PHE A O 1
ATOM 1710 N N . ARG A 1 220 ? -4.050 17.391 -5.880 1.00 85.56 220 ARG A N 1
ATOM 1711 C CA . ARG A 1 220 ? -4.313 18.823 -5.647 1.00 85.56 220 ARG A CA 1
ATOM 1712 C C . ARG A 1 220 ? -5.366 19.408 -6.582 1.00 85.56 220 ARG A C 1
ATOM 1714 O O . ARG A 1 220 ? -6.121 20.276 -6.162 1.00 85.56 220 ARG A O 1
ATOM 1721 N N . GLU A 1 221 ? -5.388 18.977 -7.838 1.00 86.00 221 GLU A N 1
ATOM 1722 C CA . GLU A 1 221 ? -6.340 19.456 -8.843 1.00 86.00 221 GLU A CA 1
ATOM 1723 C C . GLU A 1 221 ? -7.764 19.003 -8.519 1.00 86.00 221 GLU A C 1
ATOM 1725 O O . GLU A 1 221 ? -8.703 19.791 -8.608 1.00 86.00 221 GLU A O 1
ATOM 1730 N N . VAL A 1 222 ? -7.920 17.743 -8.104 1.00 83.62 222 VAL A N 1
ATOM 1731 C CA . VAL A 1 222 ? -9.232 17.167 -7.782 1.00 83.62 222 VAL A CA 1
ATOM 1732 C C . VAL A 1 222 ? -9.716 17.591 -6.395 1.00 83.62 222 VAL A C 1
ATOM 1734 O O . VAL A 1 222 ? -10.914 17.800 -6.204 1.00 83.62 222 VAL A O 1
ATOM 1737 N N . SER A 1 223 ? -8.807 17.759 -5.431 1.00 75.44 223 SER A N 1
ATOM 1738 C CA . SER A 1 223 ? -9.140 18.204 -4.079 1.00 75.44 223 SER A CA 1
ATOM 1739 C C . SER A 1 223 ? -8.431 19.514 -3.745 1.00 75.44 223 SER A C 1
ATOM 1741 O O . SER A 1 223 ? -7.264 19.539 -3.351 1.00 75.44 223 SER A O 1
ATOM 1743 N N . ALA A 1 224 ? -9.177 20.621 -3.828 1.00 66.44 224 ALA A N 1
ATOM 1744 C CA . ALA A 1 224 ? -8.699 21.954 -3.448 1.00 66.44 224 ALA A CA 1
ATOM 1745 C C . ALA A 1 224 ? -8.216 22.036 -1.981 1.00 66.44 224 ALA A C 1
ATOM 1747 O O . ALA A 1 224 ? -7.465 22.943 -1.626 1.00 66.44 224 ALA A O 1
ATOM 1748 N N . GLN A 1 225 ? -8.629 21.083 -1.137 1.00 69.56 225 GLN A N 1
ATOM 1749 C CA . GLN A 1 225 ? -8.221 20.930 0.264 1.00 69.56 225 GLN A CA 1
ATOM 1750 C C . GLN A 1 225 ? -7.387 19.661 0.495 1.00 69.56 225 GLN A C 1
ATOM 1752 O O . GLN A 1 225 ? -7.385 19.124 1.600 1.00 69.56 225 GLN A O 1
ATOM 1757 N N . SER A 1 226 ? -6.695 19.160 -0.534 1.00 79.44 226 SER A N 1
ATOM 1758 C CA . SER A 1 226 ? -5.891 17.944 -0.420 1.00 79.44 226 SER A CA 1
ATOM 1759 C C . SER A 1 226 ? -4.950 18.004 0.787 1.00 79.44 226 SER A C 1
ATOM 1761 O O . SER A 1 226 ? -4.083 18.882 0.885 1.00 79.44 226 SER A O 1
ATOM 1763 N N . SER A 1 227 ? -5.123 17.042 1.696 1.00 88.62 227 SER A N 1
ATOM 1764 C CA . SER A 1 227 ? -4.268 16.844 2.870 1.00 88.62 227 SER A CA 1
ATOM 1765 C C . SER A 1 227 ? -2.982 16.093 2.530 1.00 88.62 227 SER A C 1
ATOM 1767 O O . SER A 1 227 ? -2.224 15.770 3.441 1.00 88.62 227 SER A O 1
ATOM 1769 N N . LEU A 1 228 ? -2.732 15.803 1.247 1.00 90.06 228 LEU A N 1
ATOM 1770 C CA . LEU A 1 228 ? -1.597 14.995 0.831 1.00 90.06 228 LEU A CA 1
ATOM 1771 C C . LEU A 1 228 ? -0.285 15.728 1.120 1.00 90.06 228 LEU A C 1
ATOM 1773 O O . LEU A 1 228 ? -0.036 16.846 0.662 1.00 90.06 228 LEU A O 1
ATOM 1777 N N . GLU A 1 229 ? 0.550 15.067 1.907 1.00 87.94 229 GLU A N 1
ATOM 1778 C CA . GLU A 1 229 ? 1.851 15.529 2.378 1.00 87.94 229 GLU A CA 1
ATOM 1779 C C . GLU A 1 229 ? 2.979 14.732 1.706 1.00 87.94 229 GLU A C 1
ATOM 1781 O O . GLU A 1 229 ? 4.047 15.290 1.458 1.00 87.94 229 GLU A O 1
ATOM 1786 N N . LYS A 1 230 ? 2.749 13.456 1.355 1.00 87.12 230 LYS A N 1
ATOM 1787 C CA . LYS A 1 230 ? 3.781 12.561 0.812 1.00 87.12 230 LYS A CA 1
ATOM 1788 C C . LYS A 1 230 ? 3.249 11.595 -0.251 1.00 87.12 230 LYS A C 1
ATOM 1790 O O . LYS A 1 230 ? 2.216 10.954 -0.068 1.00 87.12 230 LYS A O 1
ATOM 1795 N N . VAL A 1 231 ? 4.005 11.458 -1.341 1.00 88.19 231 VAL A N 1
ATOM 1796 C CA . VAL A 1 231 ? 3.851 10.403 -2.355 1.00 88.19 231 VAL A CA 1
ATOM 1797 C C . VAL A 1 231 ? 5.147 9.606 -2.402 1.00 88.19 231 VAL A C 1
ATOM 1799 O O . VAL A 1 231 ? 6.208 10.163 -2.672 1.00 88.19 231 VAL A O 1
ATOM 1802 N N . ALA A 1 232 ? 5.068 8.303 -2.167 1.00 87.56 232 ALA A N 1
ATOM 1803 C CA . ALA A 1 232 ? 6.188 7.382 -2.305 1.00 87.56 232 ALA A CA 1
ATOM 1804 C C . ALA A 1 232 ? 5.918 6.403 -3.448 1.00 87.56 232 ALA A C 1
ATOM 1806 O O . ALA A 1 232 ? 4.860 5.784 -3.497 1.00 87.56 232 ALA A O 1
ATOM 1807 N N . ILE A 1 233 ? 6.874 6.242 -4.355 1.00 85.06 233 ILE A N 1
ATOM 1808 C CA . ILE A 1 233 ? 6.834 5.248 -5.425 1.00 85.06 233 ILE A CA 1
ATOM 1809 C C . ILE A 1 233 ? 7.866 4.177 -5.096 1.00 85.06 233 ILE A C 1
ATOM 1811 O O . ILE A 1 233 ? 9.054 4.469 -4.978 1.00 85.06 233 ILE A O 1
ATOM 1815 N N . ARG A 1 234 ? 7.415 2.937 -4.929 1.00 86.25 234 ARG A N 1
ATOM 1816 C CA . ARG A 1 234 ? 8.266 1.770 -4.705 1.00 86.25 234 ARG A CA 1
ATOM 1817 C C . ARG A 1 234 ? 8.256 0.915 -5.960 1.00 86.25 234 ARG A C 1
ATOM 1819 O O . ARG A 1 234 ? 7.231 0.343 -6.290 1.00 86.25 234 ARG A O 1
ATOM 1826 N N . PHE A 1 235 ? 9.382 0.793 -6.638 1.00 80.50 235 PHE A N 1
ATOM 1827 C CA . PHE A 1 235 ? 9.547 -0.185 -7.702 1.00 80.50 235 PHE A CA 1
ATOM 1828 C C . PHE A 1 235 ? 10.005 -1.515 -7.130 1.00 80.50 235 PHE A C 1
ATOM 1830 O O . PHE A 1 235 ? 10.937 -1.541 -6.327 1.00 80.50 235 PHE A O 1
ATOM 1837 N N . SER A 1 236 ? 9.393 -2.598 -7.589 1.00 77.44 236 SER A N 1
ATOM 1838 C CA . SER A 1 236 ? 9.824 -3.964 -7.295 1.00 77.44 236 SER A CA 1
ATOM 1839 C C . SER A 1 236 ? 10.215 -4.667 -8.588 1.00 77.44 236 SER A C 1
ATOM 1841 O O . SER A 1 236 ? 9.613 -4.442 -9.644 1.00 77.44 236 SER A O 1
ATOM 1843 N N . ARG A 1 237 ? 11.248 -5.503 -8.500 1.00 75.62 237 ARG A N 1
ATOM 1844 C CA . ARG A 1 237 ? 11.897 -6.175 -9.625 1.00 75.62 237 ARG A CA 1
ATOM 1845 C C . ARG A 1 237 ? 12.199 -7.620 -9.278 1.00 75.62 237 ARG A C 1
ATOM 1847 O O . ARG A 1 237 ? 12.659 -7.889 -8.171 1.00 75.62 237 ARG A O 1
ATOM 1854 N N . HIS A 1 238 ? 11.985 -8.525 -10.224 1.00 71.25 238 HIS A N 1
ATOM 1855 C CA . HIS A 1 238 ? 12.296 -9.941 -10.050 1.00 71.25 238 HIS A CA 1
ATOM 1856 C C . HIS A 1 238 ? 13.741 -10.214 -10.443 1.00 71.25 238 HIS A C 1
ATOM 1858 O O . HIS A 1 238 ? 14.141 -9.925 -11.570 1.00 71.25 238 HIS A O 1
ATOM 1864 N N . CYS A 1 239 ? 14.516 -10.805 -9.542 1.00 66.94 239 CYS A N 1
ATOM 1865 C CA . CYS A 1 239 ? 15.844 -11.317 -9.847 1.00 66.94 239 CYS A CA 1
ATOM 1866 C C . CYS A 1 239 ? 15.964 -12.809 -9.570 1.00 66.94 239 CYS A C 1
ATOM 1868 O O . CYS A 1 239 ? 15.149 -13.436 -8.895 1.00 66.94 239 CYS A O 1
ATOM 1870 N N . PHE A 1 240 ? 17.044 -13.361 -10.107 1.00 63.44 240 PHE A N 1
ATOM 1871 C CA . PHE A 1 240 ? 17.553 -14.658 -9.718 1.00 63.44 240 PHE A CA 1
ATOM 1872 C C . PHE A 1 240 ? 18.912 -14.436 -9.061 1.00 63.44 240 PHE A C 1
ATOM 1874 O O . PHE A 1 240 ? 19.772 -13.740 -9.602 1.00 63.44 240 PHE A O 1
ATOM 1881 N N . SER A 1 241 ? 19.096 -15.013 -7.884 1.00 59.66 241 SER A N 1
ATOM 1882 C CA . SER A 1 241 ? 20.413 -15.240 -7.302 1.00 59.66 241 SER A CA 1
ATOM 1883 C C . SER A 1 241 ? 21.025 -16.528 -7.874 1.00 59.66 241 SER A C 1
ATOM 1885 O O . SER A 1 241 ? 20.390 -17.221 -8.679 1.00 59.66 241 SER A O 1
ATOM 1887 N N . ASP A 1 242 ? 22.278 -16.830 -7.504 1.00 58.03 242 ASP A N 1
ATOM 1888 C CA . ASP A 1 242 ? 23.000 -18.018 -7.982 1.00 58.03 242 ASP A CA 1
ATOM 1889 C C . ASP A 1 242 ? 22.108 -19.277 -7.915 1.00 58.03 242 ASP A C 1
ATOM 1891 O O . ASP A 1 242 ? 21.428 -19.536 -6.919 1.00 58.03 242 ASP A O 1
ATOM 1895 N N . ARG A 1 243 ? 22.117 -20.069 -8.995 1.00 63.06 243 ARG A N 1
ATOM 1896 C CA . ARG A 1 243 ? 21.334 -21.311 -9.159 1.00 63.06 243 ARG A CA 1
ATOM 1897 C C . ARG A 1 243 ? 19.809 -21.137 -9.184 1.00 63.06 243 ARG A C 1
ATOM 1899 O O . ARG A 1 243 ? 19.098 -21.966 -8.618 1.00 63.06 243 ARG A O 1
ATOM 1906 N N . PHE A 1 244 ? 19.299 -20.126 -9.892 1.00 64.56 244 PHE A N 1
ATOM 1907 C CA . PHE A 1 244 ? 17.856 -19.917 -10.126 1.00 64.56 244 PHE A CA 1
ATOM 1908 C C . PHE A 1 244 ? 17.030 -19.652 -8.858 1.00 64.56 244 PHE A C 1
ATOM 1910 O O . PHE A 1 244 ? 15.807 -19.806 -8.868 1.00 64.56 244 PHE A O 1
ATOM 1917 N N . GLN A 1 245 ? 17.665 -19.252 -7.757 1.00 64.12 245 GLN A N 1
ATOM 1918 C CA . GLN A 1 245 ? 16.930 -18.893 -6.551 1.00 64.12 2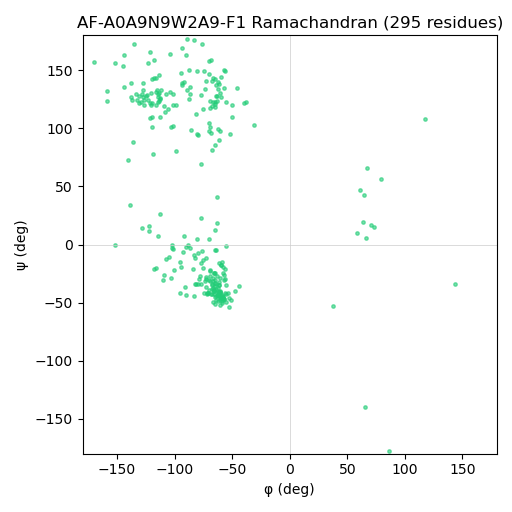45 GLN A CA 1
ATOM 1919 C C . GLN A 1 245 ? 16.292 -17.520 -6.743 1.00 64.12 245 GLN A C 1
ATOM 1921 O O . GLN A 1 245 ? 16.990 -16.522 -6.911 1.00 64.12 245 GLN A O 1
ATOM 1926 N N . TYR A 1 246 ? 14.967 -17.481 -6.729 1.00 62.75 246 TYR A N 1
ATOM 1927 C CA . TYR A 1 246 ? 14.204 -16.253 -6.898 1.00 62.75 246 TYR A CA 1
ATOM 1928 C C . TYR A 1 246 ? 14.452 -15.266 -5.750 1.00 62.75 246 TYR A C 1
ATOM 1930 O O . TYR A 1 246 ? 14.479 -15.655 -4.579 1.00 62.75 246 TYR A O 1
ATOM 1938 N N . ASP A 1 247 ? 14.613 -13.998 -6.108 1.00 64.44 247 ASP A N 1
ATOM 1939 C CA . ASP A 1 247 ? 14.812 -12.883 -5.191 1.00 64.44 247 ASP A CA 1
ATOM 1940 C C . ASP A 1 247 ? 14.092 -11.630 -5.737 1.00 64.44 247 ASP A C 1
ATOM 1942 O O . ASP A 1 247 ? 13.700 -11.576 -6.908 1.00 64.44 247 ASP A O 1
ATOM 1946 N N . ILE A 1 248 ? 13.867 -10.631 -4.883 1.00 68.56 248 ILE A N 1
ATOM 1947 C CA . ILE A 1 248 ? 13.177 -9.387 -5.247 1.00 68.56 248 ILE A CA 1
ATOM 1948 C C . ILE A 1 248 ? 14.044 -8.209 -4.846 1.00 68.56 248 ILE A C 1
ATOM 1950 O O . ILE A 1 248 ? 14.406 -8.050 -3.681 1.00 68.56 248 ILE A O 1
ATOM 1954 N N . VAL A 1 249 ? 14.306 -7.320 -5.799 1.00 69.44 249 VAL A N 1
ATOM 1955 C CA . VAL A 1 249 ? 14.941 -6.033 -5.514 1.00 69.44 249 VAL A CA 1
ATOM 1956 C C . VAL A 1 249 ? 13.880 -4.952 -5.503 1.00 69.44 249 VAL A C 1
ATOM 1958 O O . VAL A 1 249 ? 13.099 -4.818 -6.445 1.00 69.44 249 VAL A O 1
ATOM 1961 N N . MET A 1 250 ? 13.879 -4.154 -4.438 1.00 71.62 250 MET A N 1
ATOM 1962 C CA . MET A 1 250 ? 12.991 -3.009 -4.299 1.00 71.62 250 MET A CA 1
ATOM 1963 C C . MET A 1 250 ? 13.783 -1.704 -4.305 1.00 71.62 250 MET A C 1
ATOM 1965 O O . MET A 1 250 ? 14.904 -1.619 -3.808 1.00 71.62 250 MET A O 1
ATOM 1969 N N . THR A 1 251 ? 13.196 -0.658 -4.871 1.00 70.31 251 THR A N 1
ATOM 1970 C CA . THR A 1 251 ? 13.733 0.703 -4.845 1.00 70.31 251 THR A CA 1
ATOM 1971 C C . THR A 1 251 ? 12.595 1.660 -4.561 1.00 70.31 251 THR A C 1
ATOM 1973 O O . THR A 1 251 ? 11.606 1.665 -5.284 1.00 70.31 251 THR A O 1
ATOM 1976 N N . THR A 1 252 ? 12.724 2.476 -3.519 1.00 73.75 252 THR A N 1
ATOM 1977 C CA . THR A 1 252 ? 11.698 3.460 -3.158 1.00 73.75 252 THR A CA 1
ATOM 1978 C C . THR A 1 252 ? 12.224 4.869 -3.393 1.00 73.75 252 THR A C 1
ATOM 1980 O O . THR A 1 252 ? 13.332 5.195 -2.982 1.00 73.75 252 THR A O 1
ATOM 1983 N N . ILE A 1 253 ? 11.417 5.706 -4.038 1.00 72.75 253 ILE A N 1
ATOM 1984 C CA . ILE A 1 253 ? 11.658 7.137 -4.219 1.00 72.75 253 ILE A CA 1
ATOM 1985 C C . ILE A 1 253 ? 10.444 7.874 -3.667 1.00 72.75 253 ILE A C 1
ATOM 1987 O O . ILE A 1 253 ? 9.311 7.561 -4.031 1.00 72.75 253 ILE A O 1
ATOM 1991 N N . SER A 1 254 ? 10.671 8.855 -2.796 1.00 71.25 254 SER A N 1
ATOM 1992 C CA . SER A 1 254 ? 9.592 9.636 -2.191 1.00 71.25 254 SER A CA 1
ATOM 1993 C C . SER A 1 254 ? 9.698 11.115 -2.526 1.00 71.25 254 SER A C 1
ATOM 1995 O O . SER A 1 254 ? 10.784 11.695 -2.549 1.00 71.25 254 SER A O 1
ATOM 1997 N N . VAL A 1 255 ? 8.537 11.725 -2.736 1.00 70.94 255 VAL A N 1
ATOM 1998 C CA . VAL A 1 255 ? 8.346 13.164 -2.854 1.00 70.94 255 VAL A CA 1
ATOM 1999 C C . VAL A 1 255 ? 7.496 13.634 -1.680 1.00 70.94 255 VAL A C 1
ATOM 2001 O O . VAL A 1 255 ? 6.411 13.104 -1.430 1.00 70.94 255 VAL A O 1
ATOM 2004 N N . VAL A 1 256 ? 7.995 14.641 -0.967 1.00 72.69 256 VAL A N 1
ATOM 2005 C CA . VAL A 1 256 ? 7.322 15.256 0.182 1.00 72.69 256 VAL A CA 1
ATOM 2006 C C . VAL A 1 256 ? 6.999 16.711 -0.141 1.00 72.69 256 VAL A C 1
ATOM 2008 O O . VAL A 1 256 ? 7.769 17.403 -0.815 1.00 72.69 256 VAL A O 1
ATOM 2011 N N . LYS A 1 257 ? 5.846 17.172 0.342 1.00 66.31 257 LYS A N 1
ATOM 2012 C CA . LYS A 1 257 ? 5.421 18.570 0.299 1.00 66.31 257 LYS A CA 1
ATOM 2013 C C . LYS A 1 257 ? 6.355 19.423 1.158 1.00 66.31 257 LYS A C 1
ATOM 2015 O O . LYS A 1 257 ? 6.378 19.247 2.373 1.00 66.31 257 LYS A O 1
ATOM 2020 N N . ASP A 1 258 ? 7.054 20.383 0.556 1.00 53.88 258 ASP A N 1
ATOM 2021 C CA . ASP A 1 258 ? 7.773 21.418 1.303 1.00 53.88 258 ASP A CA 1
ATOM 2022 C C . ASP A 1 258 ? 7.557 22.805 0.679 1.00 53.88 258 ASP A C 1
ATOM 2024 O O . ASP A 1 258 ? 8.291 23.261 -0.195 1.00 53.88 258 ASP A O 1
ATOM 2028 N N . GLY A 1 259 ? 6.489 23.483 1.103 1.00 49.75 259 GLY A N 1
ATOM 2029 C CA . GLY A 1 259 ? 6.093 24.759 0.504 1.00 49.75 259 GLY A CA 1
ATOM 2030 C C . GLY A 1 259 ? 5.657 24.605 -0.969 1.00 49.75 259 GLY A C 1
ATOM 2031 O O . GLY A 1 259 ? 4.910 23.671 -1.275 1.00 49.75 259 GLY A O 1
ATOM 2032 N N . PRO A 1 260 ? 6.029 25.530 -1.880 1.00 39.34 260 PRO A N 1
ATOM 2033 C CA . PRO A 1 260 ? 5.746 25.410 -3.315 1.00 39.34 260 PRO A CA 1
ATOM 2034 C C . PRO A 1 260 ? 6.653 24.392 -4.031 1.00 39.34 260 PRO A C 1
ATOM 2036 O O . PRO A 1 260 ? 6.341 24.001 -5.156 1.00 39.34 260 PRO A O 1
ATOM 2039 N N . ASP A 1 261 ? 7.734 23.959 -3.379 1.00 42.69 261 ASP A N 1
ATOM 2040 C CA . ASP A 1 261 ? 8.733 23.051 -3.923 1.00 42.69 261 ASP A CA 1
ATOM 2041 C C . ASP A 1 261 ? 8.570 21.628 -3.364 1.00 42.69 261 ASP A C 1
ATOM 2043 O O . ASP A 1 261 ? 7.881 21.362 -2.377 1.00 42.69 261 ASP A O 1
ATOM 2047 N N . PHE A 1 262 ? 9.204 20.674 -4.037 1.00 51.88 262 PHE A N 1
ATOM 2048 C CA . PHE A 1 262 ? 9.186 19.266 -3.660 1.00 51.88 262 PHE A CA 1
ATOM 2049 C C . PHE A 1 262 ? 10.580 18.842 -3.223 1.00 51.88 262 PHE A C 1
ATOM 2051 O O . PHE A 1 262 ? 11.533 18.981 -3.995 1.00 51.88 262 PHE A O 1
ATOM 2058 N N . LYS A 1 263 ? 10.691 18.278 -2.017 1.00 51.41 263 LYS A N 1
ATOM 2059 C CA . LYS A 1 263 ? 11.924 17.637 -1.555 1.00 51.41 263 LYS A CA 1
ATOM 2060 C C . LYS A 1 263 ? 11.880 16.142 -1.843 1.00 51.41 263 LYS A C 1
ATOM 2062 O O . LYS A 1 263 ? 10.862 15.482 -1.631 1.00 51.41 263 LYS A O 1
ATOM 2067 N N . THR A 1 264 ? 13.004 15.621 -2.319 1.00 52.72 264 THR A N 1
ATOM 2068 C CA . THR A 1 264 ? 13.294 14.188 -2.322 1.00 52.72 264 THR A CA 1
ATOM 2069 C C . THR A 1 264 ? 13.691 13.742 -0.926 1.00 52.72 264 THR A C 1
ATOM 2071 O O . THR A 1 264 ? 14.590 14.329 -0.325 1.00 52.72 264 THR A O 1
ATOM 2074 N N . GLU A 1 265 ? 13.042 12.694 -0.433 1.00 43.50 265 GLU A N 1
ATOM 2075 C CA . GLU A 1 265 ? 13.423 11.992 0.792 1.00 43.50 265 GLU A CA 1
ATOM 2076 C C . GLU A 1 265 ? 13.820 10.553 0.422 1.00 43.50 265 GLU A C 1
ATOM 2078 O O . GLU A 1 265 ? 13.110 9.893 -0.344 1.00 43.50 265 GLU A O 1
ATOM 2083 N N . GLY A 1 266 ? 14.975 10.105 0.921 1.00 41.56 266 GLY A N 1
ATOM 2084 C CA . GLY A 1 266 ? 15.684 8.901 0.474 1.00 41.56 266 GLY A CA 1
ATOM 2085 C C . GLY A 1 266 ? 17.052 9.286 -0.092 1.00 41.56 266 GLY A C 1
ATOM 2086 O O . GLY A 1 266 ? 17.161 9.906 -1.146 1.00 41.56 266 GLY A O 1
ATOM 2087 N N . ASP A 1 267 ? 18.110 8.970 0.638 1.00 32.34 267 ASP A N 1
ATOM 2088 C CA . ASP A 1 267 ? 19.492 9.440 0.485 1.00 32.34 267 ASP A CA 1
ATOM 2089 C C . ASP A 1 267 ? 20.280 8.769 -0.656 1.00 32.34 267 ASP A C 1
ATOM 2091 O O . ASP A 1 267 ? 21.510 8.716 -0.628 1.00 32.34 267 ASP A O 1
ATOM 2095 N N . GLY A 1 268 ? 19.606 8.206 -1.665 1.00 35.25 268 GLY A N 1
ATOM 2096 C CA . GLY A 1 268 ? 20.273 7.351 -2.654 1.00 35.25 268 GLY A CA 1
ATOM 2097 C C . GLY A 1 268 ? 20.969 6.138 -2.018 1.00 35.25 268 GLY A C 1
ATOM 2098 O O . GLY A 1 268 ? 21.714 5.428 -2.697 1.00 35.25 268 GLY A O 1
ATOM 2099 N N . ARG A 1 269 ? 20.731 5.884 -0.725 1.00 31.28 269 ARG A N 1
ATOM 2100 C CA . ARG A 1 269 ? 21.067 4.644 -0.055 1.00 31.28 269 ARG A CA 1
ATOM 2101 C C . ARG A 1 269 ? 19.785 3.861 0.109 1.00 31.28 269 ARG A C 1
ATOM 2103 O O . ARG A 1 269 ? 18.741 4.358 0.506 1.00 31.28 269 ARG A O 1
ATOM 2110 N N . TRP A 1 270 ? 19.919 2.614 -0.296 1.00 33.41 270 TRP A N 1
ATOM 2111 C CA . TRP A 1 270 ? 19.093 1.483 0.047 1.00 33.41 270 TRP A CA 1
ATOM 2112 C C . TRP A 1 270 ? 18.521 1.660 1.456 1.00 33.41 270 TRP A C 1
ATOM 2114 O O . TRP A 1 270 ? 19.224 1.415 2.437 1.00 33.41 270 TRP A O 1
ATOM 2124 N N . ASP A 1 271 ? 17.247 2.034 1.562 1.00 30.39 271 ASP A N 1
ATOM 2125 C CA . ASP A 1 271 ? 16.455 1.590 2.701 1.00 30.39 271 ASP A CA 1
ATOM 2126 C C . ASP A 1 271 ? 16.355 0.074 2.537 1.00 30.39 271 ASP A C 1
ATOM 2128 O O . ASP A 1 271 ? 15.472 -0.474 1.875 1.00 30.39 271 ASP A O 1
ATOM 2132 N N . TRP A 1 272 ? 17.383 -0.596 3.049 1.00 29.28 272 TRP A N 1
ATOM 2133 C CA . TRP A 1 272 ? 17.385 -2.016 3.308 1.00 29.28 272 TRP A CA 1
ATOM 2134 C C . TRP A 1 272 ? 16.386 -2.225 4.445 1.00 29.28 272 TRP A C 1
ATOM 2136 O O . TRP A 1 272 ? 16.748 -2.262 5.619 1.00 29.28 272 TRP A O 1
ATOM 2146 N N . ASP A 1 273 ? 15.103 -2.268 4.091 1.00 33.91 273 ASP A N 1
ATOM 2147 C CA . ASP A 1 273 ? 14.066 -2.792 4.965 1.00 33.91 273 ASP A CA 1
ATOM 2148 C C . ASP A 1 273 ? 14.406 -4.278 5.175 1.00 33.91 273 ASP A C 1
ATOM 2150 O O . ASP A 1 273 ? 14.576 -4.999 4.185 1.00 33.91 273 ASP A O 1
ATOM 2154 N N . PRO A 1 274 ? 14.583 -4.772 6.412 1.00 33.31 274 PRO A N 1
ATOM 2155 C CA . PRO A 1 274 ? 14.935 -6.163 6.702 1.00 33.31 274 PRO A CA 1
ATOM 2156 C C . PRO A 1 274 ? 13.879 -7.202 6.266 1.00 33.31 274 PRO A C 1
ATOM 2158 O O . PRO A 1 274 ? 13.958 -8.356 6.692 1.00 33.31 274 PRO A O 1
ATOM 2161 N N . GLU A 1 275 ? 12.955 -6.858 5.362 1.00 34.34 275 GLU A N 1
ATOM 2162 C CA . GLU A 1 275 ? 12.099 -7.750 4.565 1.00 34.34 275 GLU A CA 1
ATOM 2163 C C . GLU A 1 275 ? 12.903 -8.652 3.599 1.00 34.34 275 GLU A C 1
ATOM 2165 O O . GLU A 1 275 ? 12.489 -8.940 2.476 1.00 34.34 275 GLU A O 1
ATOM 2170 N N . ARG A 1 276 ? 14.046 -9.187 4.046 1.00 32.12 276 ARG A N 1
ATOM 2171 C CA . ARG A 1 276 ? 14.640 -10.388 3.462 1.00 32.12 276 ARG A CA 1
ATOM 2172 C C . ARG A 1 276 ? 13.646 -11.542 3.633 1.00 32.12 276 ARG A C 1
ATOM 2174 O O . ARG A 1 276 ? 13.756 -12.340 4.561 1.00 32.12 276 ARG A O 1
ATOM 2181 N N . VAL A 1 277 ? 12.766 -11.730 2.653 1.00 34.28 277 VAL A N 1
ATOM 2182 C CA . VAL A 1 277 ? 12.421 -13.083 2.203 1.00 34.28 277 VAL A CA 1
ATOM 2183 C C . VAL A 1 277 ? 13.579 -13.550 1.328 1.00 34.28 277 VAL A C 1
ATOM 2185 O O . VAL A 1 277 ? 13.487 -13.684 0.117 1.00 34.28 277 VAL A O 1
ATOM 2188 N N . SER A 1 278 ? 14.722 -13.785 1.971 1.00 30.19 278 SER A N 1
ATOM 2189 C CA . SER A 1 278 ? 15.721 -14.666 1.394 1.00 30.19 278 SER A CA 1
ATOM 2190 C C . SER A 1 278 ? 15.114 -16.063 1.458 1.00 30.19 278 SER A C 1
ATOM 2192 O O . SER A 1 278 ? 15.127 -16.702 2.512 1.00 30.19 278 SER A O 1
ATOM 2194 N N . MET A 1 279 ? 14.588 -16.563 0.337 1.00 34.50 279 MET A N 1
ATOM 2195 C CA . MET A 1 279 ? 14.333 -18.003 0.213 1.00 34.50 279 MET A CA 1
ATOM 2196 C C . MET A 1 279 ? 15.632 -18.819 0.403 1.00 34.50 279 MET A C 1
ATOM 2198 O O . MET A 1 279 ? 15.579 -20.014 0.681 1.00 34.50 279 MET A O 1
ATOM 2202 N N . GLY A 1 280 ? 16.805 -18.174 0.341 1.00 30.72 280 GLY A N 1
ATOM 2203 C CA . GLY A 1 280 ? 18.111 -18.773 0.618 1.00 30.72 280 GLY A CA 1
ATOM 2204 C C . GLY A 1 280 ? 18.404 -19.068 2.099 1.00 30.72 280 GLY A C 1
ATOM 2205 O O . GLY A 1 280 ? 19.125 -20.025 2.382 1.00 30.72 280 GLY A O 1
ATOM 2206 N N . LEU A 1 281 ? 17.833 -18.328 3.062 1.00 31.80 281 LEU A N 1
ATOM 2207 C CA . LEU A 1 281 ? 18.050 -18.601 4.497 1.00 31.80 281 LEU A CA 1
ATOM 2208 C C . LEU A 1 281 ? 17.269 -19.835 4.980 1.00 31.80 281 LEU A C 1
ATOM 2210 O O . LEU A 1 281 ? 17.642 -20.465 5.969 1.00 31.80 281 LEU A O 1
ATOM 2214 N N . TRP A 1 282 ? 16.228 -20.217 4.238 1.00 31.69 282 TRP A N 1
ATOM 2215 C CA . TRP A 1 282 ? 15.431 -21.414 4.494 1.00 31.69 282 TRP A CA 1
ATOM 2216 C C . TRP A 1 282 ? 16.243 -22.706 4.326 1.00 31.69 282 TRP A C 1
ATOM 2218 O O . TRP A 1 282 ? 16.101 -23.625 5.126 1.00 31.69 282 TRP A O 1
ATOM 2228 N N . ASN A 1 283 ? 17.174 -22.757 3.368 1.00 32.53 283 ASN A N 1
ATOM 2229 C CA . ASN A 1 283 ? 18.004 -23.947 3.154 1.00 32.53 283 ASN A CA 1
ATOM 2230 C C . ASN A 1 283 ? 19.149 -24.089 4.174 1.00 32.53 283 ASN A C 1
ATOM 2232 O O . ASN A 1 283 ? 19.557 -25.210 4.467 1.00 32.53 283 ASN A O 1
ATOM 2236 N N . GLN A 1 284 ? 19.645 -22.992 4.759 1.00 32.16 284 GLN A N 1
ATOM 2237 C CA . GLN A 1 284 ? 20.717 -23.054 5.766 1.00 32.16 284 GLN A CA 1
ATOM 2238 C C . GLN A 1 284 ? 20.193 -23.367 7.174 1.00 32.16 284 GLN A C 1
ATOM 2240 O O . GLN A 1 284 ? 20.850 -24.097 7.913 1.00 32.16 284 GLN A O 1
ATOM 2245 N N . ILE A 1 285 ? 18.990 -22.898 7.529 1.00 33.62 285 ILE A N 1
ATOM 2246 C CA . ILE A 1 285 ? 18.352 -23.254 8.808 1.00 33.62 285 ILE A CA 1
ATOM 2247 C C . ILE A 1 285 ? 17.911 -24.727 8.801 1.00 33.62 285 ILE A C 1
ATOM 2249 O O . ILE A 1 285 ? 18.135 -25.428 9.783 1.00 33.62 285 ILE A O 1
ATOM 2253 N N . VAL A 1 286 ? 17.385 -25.237 7.680 1.00 34.72 286 VAL A N 1
ATOM 2254 C CA . VAL A 1 286 ? 17.016 -26.660 7.549 1.00 34.72 286 VAL A CA 1
ATOM 2255 C C . VAL A 1 286 ? 18.246 -27.581 7.569 1.00 34.72 286 VAL A C 1
ATOM 2257 O O . VAL A 1 286 ? 18.180 -28.672 8.134 1.00 34.72 286 VAL A O 1
ATOM 2260 N N . GLN A 1 287 ? 19.394 -27.149 7.031 1.00 31.91 287 GLN 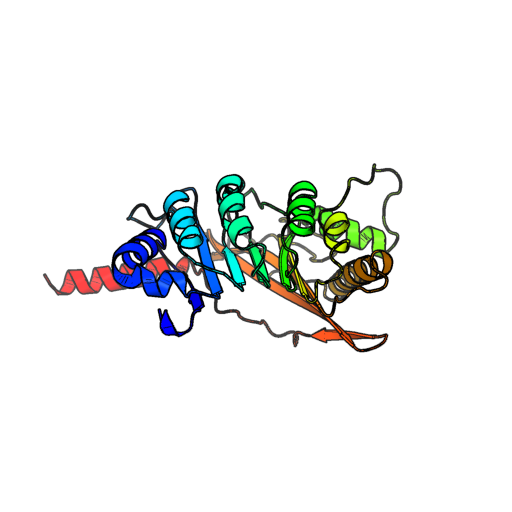A N 1
ATOM 2261 C CA . GLN A 1 287 ? 20.638 -27.923 7.142 1.00 31.91 287 GLN A CA 1
ATOM 2262 C C . GLN A 1 287 ? 21.209 -27.919 8.568 1.00 31.91 287 GLN A C 1
ATOM 2264 O O . GLN A 1 287 ? 21.579 -28.987 9.058 1.00 31.91 287 GLN A O 1
ATOM 2269 N N . ALA A 1 288 ? 21.191 -26.779 9.267 1.00 30.70 288 ALA A N 1
ATOM 2270 C CA . ALA A 1 288 ? 21.661 -26.687 10.651 1.00 30.70 288 ALA A CA 1
ATOM 2271 C C . ALA A 1 288 ? 20.815 -27.531 11.629 1.00 30.70 288 ALA A C 1
ATOM 2273 O O . ALA A 1 288 ? 21.372 -28.191 12.505 1.00 30.70 288 ALA A O 1
ATOM 2274 N N . ASP A 1 289 ? 19.492 -27.587 11.446 1.00 29.97 289 ASP A N 1
ATOM 2275 C CA . ASP A 1 289 ? 18.596 -28.373 12.313 1.00 29.97 289 ASP A CA 1
ATOM 2276 C C . ASP A 1 289 ? 18.712 -29.889 12.046 1.00 29.97 289 ASP A C 1
ATOM 2278 O O . ASP A 1 289 ? 18.647 -30.717 12.961 1.00 29.97 289 ASP A O 1
ATOM 2282 N N . SER A 1 290 ? 19.000 -30.274 10.795 1.00 35.16 290 SER A N 1
ATOM 2283 C CA . SER A 1 290 ? 19.276 -31.672 10.437 1.00 35.16 290 SER A CA 1
ATOM 2284 C C . SER A 1 290 ? 20.619 -32.184 10.981 1.00 35.16 290 SER A C 1
ATOM 2286 O O . SER A 1 290 ? 20.727 -33.362 11.323 1.00 35.16 290 SER A O 1
ATOM 2288 N N . GLU A 1 291 ? 21.631 -31.320 11.132 1.00 34.53 291 GLU A N 1
ATOM 2289 C CA . GLU A 1 291 ? 22.921 -31.686 11.739 1.00 34.53 291 GLU A CA 1
ATOM 2290 C C . GLU A 1 291 ? 22.872 -31.749 13.270 1.00 34.53 291 GLU A C 1
ATOM 2292 O O . GLU A 1 291 ? 23.586 -32.559 13.864 1.00 34.53 291 GLU A O 1
ATOM 2297 N N . ILE A 1 292 ? 22.017 -30.950 13.918 1.00 38.03 292 ILE A N 1
ATOM 2298 C CA . ILE A 1 292 ? 21.795 -31.018 15.371 1.00 38.03 292 ILE A CA 1
ATOM 2299 C C . ILE A 1 292 ? 21.021 -32.291 15.733 1.00 38.03 292 ILE A C 1
ATOM 2301 O O . ILE A 1 292 ? 21.411 -32.997 16.661 1.00 38.03 292 ILE A O 1
ATOM 2305 N N . THR A 1 293 ? 19.997 -32.646 14.953 1.00 39.25 293 THR A N 1
ATOM 2306 C CA . THR A 1 293 ? 19.210 -33.870 15.187 1.00 39.25 293 THR A CA 1
ATOM 2307 C C . THR A 1 293 ? 20.044 -35.136 14.944 1.00 39.25 293 THR A C 1
ATOM 2309 O O . THR A 1 293 ? 19.941 -36.100 15.690 1.00 39.25 293 THR A O 1
ATOM 2312 N N . ARG A 1 294 ? 20.965 -35.119 13.971 1.00 40.84 294 ARG A N 1
ATOM 2313 C CA . ARG A 1 294 ? 21.836 -36.264 13.644 1.00 40.84 294 ARG A CA 1
ATOM 2314 C C . ARG A 1 294 ? 23.040 -36.444 14.582 1.00 40.84 294 ARG A C 1
ATOM 2316 O O . ARG A 1 294 ? 23.769 -37.418 14.443 1.00 40.84 294 ARG A O 1
ATOM 2323 N N . ARG A 1 295 ? 23.283 -35.501 15.500 1.00 40.69 295 ARG A N 1
ATOM 2324 C CA . ARG A 1 295 ? 24.300 -35.609 16.567 1.00 40.69 295 ARG A CA 1
ATOM 2325 C C . ARG A 1 295 ? 23.705 -35.982 17.929 1.00 40.69 295 ARG A C 1
ATOM 2327 O O . ARG A 1 295 ? 24.463 -36.117 18.887 1.00 40.69 295 ARG A O 1
ATOM 2334 N N . ALA A 1 296 ? 22.379 -36.093 18.018 1.00 43.78 296 ALA A N 1
ATOM 2335 C CA . ALA A 1 296 ? 21.651 -36.459 19.231 1.00 43.78 296 ALA A CA 1
ATOM 2336 C C . ALA A 1 296 ? 21.163 -37.925 19.238 1.00 43.78 296 ALA A C 1
ATOM 2338 O O . ALA A 1 296 ? 20.641 -38.363 20.262 1.00 43.78 296 ALA A O 1
ATOM 2339 N N . ASP A 1 297 ? 21.393 -38.658 18.142 1.00 40.47 297 ASP A N 1
ATOM 2340 C CA . ASP A 1 297 ? 21.264 -40.119 18.005 1.00 40.47 297 ASP A CA 1
ATOM 2341 C C . ASP A 1 297 ? 22.658 -40.764 17.883 1.00 40.47 297 ASP A C 1
ATOM 2343 O O . ASP A 1 297 ? 22.825 -41.920 18.338 1.00 40.47 297 ASP A O 1
#

Nearest PDB structures (foldseek):
  3ogk-assembly1_P  TM=4.614E-01  e=4.875E-03  Arabidopsis thaliana
  8h96-assembly1_A  TM=4.736E-01  e=1.172E-01  Mus musculus
  6gvw-assembly1_A  TM=4.093E-01  e=1.965E+00  Mus musculus
  6ij9-assembly4_D  TM=1.793E-01  e=3.372E+00  Arabidopsis thaliana

Foldseek 3Di:
DDLVVLADADDDFAVLVVLVVCCVPPLVSLQSRAAYADEADPDDPPQRPPRRRNPVVSVLVSLQSHNEYQYYAYAQQDPPCVVNLVSVLSNLARHQYYAYHHDPDDDDGDFQDLVNLLVNQPRRLRHAYYETEDEPVLLQVLLCVLVVVDPPPDDDDDDSLNSNLSRQRHAEYEYEYEDDQDQGPQFHGQDDDQAQPDDGGHTPLVSVVSSQVSSVVSSCVNHVNRNYFKYKYKYKGWDAYGPRQIDIDIDIWMWGDDPPDTDIDDPPDDPVPVPPPPVVVSVVVVVVVVVVVVVVD

Mean predicted aligned error: 10.95 Å